Protein AF-A0A6M3J828-F1 (afdb_monomer_lite)

Structure (mmCIF, N/CA/C/O backbone):
data_AF-A0A6M3J828-F1
#
_entry.id   AF-A0A6M3J828-F1
#
loop_
_atom_site.group_PDB
_atom_site.id
_atom_site.type_symbol
_atom_site.label_atom_id
_atom_site.label_alt_id
_atom_site.label_comp_id
_atom_site.label_asym_id
_atom_site.label_entity_id
_atom_site.label_seq_id
_atom_site.pdbx_PDB_ins_code
_atom_site.Cartn_x
_atom_site.Cartn_y
_atom_site.Cartn_z
_atom_site.occupancy
_atom_site.B_iso_or_equiv
_atom_site.auth_seq_id
_atom_site.auth_comp_id
_atom_site.auth_asym_id
_atom_site.auth_atom_id
_atom_site.pdbx_PDB_model_num
ATOM 1 N N . MET A 1 1 ? 0.941 1.544 18.420 1.00 79.44 1 MET A N 1
ATOM 2 C CA . MET A 1 1 ? 0.525 2.215 17.171 1.00 79.44 1 MET A CA 1
ATOM 3 C C . MET A 1 1 ? 1.741 2.846 16.512 1.00 79.44 1 MET A C 1
ATOM 5 O O . MET A 1 1 ? 2.553 3.434 17.214 1.00 79.44 1 MET A O 1
ATOM 9 N N . ILE A 1 2 ? 1.901 2.682 15.197 1.00 93.25 2 ILE A N 1
ATOM 10 C CA . ILE A 1 2 ? 3.045 3.221 14.438 1.00 93.25 2 ILE A CA 1
ATOM 11 C C . ILE A 1 2 ? 2.612 4.515 13.741 1.00 93.25 2 ILE A C 1
ATOM 13 O O . ILE A 1 2 ? 1.744 4.457 12.870 1.00 93.25 2 ILE A O 1
ATOM 17 N N . GLU A 1 3 ? 3.205 5.651 14.114 1.00 94.62 3 GLU A N 1
ATOM 18 C CA . GLU A 1 3 ? 2.769 6.995 13.686 1.00 94.62 3 GLU A CA 1
ATOM 19 C C . GLU A 1 3 ? 2.864 7.205 12.169 1.00 94.62 3 GLU A C 1
ATOM 21 O O . GLU A 1 3 ? 1.944 7.703 11.527 1.00 94.62 3 GLU A O 1
ATOM 26 N N . THR A 1 4 ? 3.958 6.757 11.558 1.00 93.19 4 THR A N 1
ATOM 27 C CA . THR A 1 4 ? 4.156 6.862 10.106 1.00 93.19 4 THR A CA 1
ATOM 28 C C . THR A 1 4 ? 3.114 6.069 9.322 1.00 93.19 4 THR A C 1
ATOM 30 O O . THR A 1 4 ? 2.651 6.522 8.276 1.00 93.19 4 THR A O 1
ATOM 33 N N . ILE A 1 5 ? 2.701 4.913 9.845 1.00 96.88 5 ILE A N 1
ATOM 34 C CA . ILE A 1 5 ? 1.654 4.086 9.243 1.00 96.88 5 ILE A CA 1
ATOM 35 C C . ILE A 1 5 ? 0.268 4.704 9.455 1.00 96.88 5 ILE A C 1
ATOM 37 O O . ILE A 1 5 ? -0.549 4.658 8.540 1.00 96.88 5 ILE A O 1
ATOM 41 N N . GLU A 1 6 ? 0.015 5.339 10.605 1.00 95.88 6 GLU A N 1
ATOM 42 C CA . GLU A 1 6 ? -1.223 6.094 10.849 1.00 95.88 6 GLU A CA 1
ATOM 43 C C . GLU A 1 6 ? -1.400 7.205 9.806 1.00 95.88 6 GLU A C 1
ATOM 45 O O . GLU A 1 6 ? -2.461 7.313 9.189 1.00 95.88 6 GLU A O 1
ATOM 50 N N . MET A 1 7 ? -0.357 8.012 9.578 1.00 94.94 7 MET A N 1
ATOM 51 C CA . MET A 1 7 ? -0.380 9.080 8.573 1.00 94.94 7 MET A CA 1
ATOM 52 C C . MET A 1 7 ? -0.624 8.524 7.167 1.00 94.94 7 MET A C 1
ATOM 54 O O . MET A 1 7 ? -1.460 9.046 6.431 1.00 94.94 7 MET A O 1
ATOM 58 N N . LEU A 1 8 ? 0.061 7.434 6.814 1.00 93.25 8 LEU A N 1
ATOM 59 C CA . LEU A 1 8 ? -0.084 6.791 5.511 1.00 93.25 8 LEU A CA 1
ATOM 60 C C . LEU A 1 8 ? -1.499 6.231 5.288 1.00 93.25 8 LEU A C 1
ATOM 62 O O . LEU A 1 8 ? -2.041 6.357 4.193 1.00 93.25 8 LEU A O 1
ATOM 66 N N . LEU A 1 9 ? -2.114 5.637 6.314 1.00 95.19 9 LEU A N 1
ATOM 67 C CA . LEU A 1 9 ? -3.480 5.117 6.245 1.00 95.19 9 LEU A CA 1
ATOM 68 C C . LEU A 1 9 ? -4.529 6.227 6.153 1.00 95.19 9 LEU A C 1
ATOM 70 O O . LEU A 1 9 ? -5.496 6.076 5.410 1.00 95.19 9 LEU A O 1
ATOM 74 N N . ARG A 1 10 ? -4.334 7.353 6.853 1.00 93.50 10 ARG A N 1
ATOM 75 C CA . ARG A 1 10 ? -5.197 8.539 6.710 1.00 93.50 10 ARG A CA 1
ATOM 76 C C . ARG A 1 10 ? -5.153 9.086 5.289 1.00 93.50 10 ARG A C 1
ATOM 78 O O . ARG A 1 10 ? -6.204 9.287 4.694 1.00 93.50 10 ARG A O 1
ATOM 85 N N . HIS A 1 11 ? -3.946 9.240 4.746 1.00 90.19 11 HIS A N 1
ATOM 86 C CA . HIS A 1 11 ? -3.731 9.662 3.364 1.00 90.19 11 HIS A CA 1
ATOM 87 C C . HIS A 1 11 ? -4.380 8.694 2.367 1.00 90.19 11 HIS A C 1
ATOM 89 O O . HIS A 1 11 ? -5.123 9.108 1.485 1.00 90.19 11 HIS A O 1
ATOM 95 N N . TRP A 1 12 ? -4.180 7.385 2.544 1.00 91.25 12 TRP A N 1
ATOM 96 C CA . TRP A 1 12 ? -4.846 6.366 1.728 1.00 91.25 12 TRP A CA 1
ATOM 97 C C . TRP A 1 12 ? -6.375 6.476 1.785 1.00 91.25 12 TRP A C 1
ATOM 99 O O . TRP A 1 12 ? -7.030 6.425 0.747 1.00 91.25 12 TRP A O 1
ATOM 109 N N . GLY A 1 13 ? -6.945 6.637 2.980 1.00 90.50 13 GLY A N 1
ATOM 110 C CA . GLY A 1 13 ? -8.388 6.752 3.169 1.00 90.50 13 GLY A CA 1
ATOM 111 C C . GLY A 1 13 ? -8.979 7.974 2.467 1.00 90.50 13 GLY A C 1
ATOM 112 O O . GLY A 1 13 ? -9.993 7.849 1.780 1.00 90.50 13 GLY A O 1
ATOM 113 N N . GLU A 1 14 ? -8.294 9.116 2.557 1.00 87.75 14 GLU A N 1
ATOM 114 C CA . GLU A 1 14 ? -8.640 10.342 1.834 1.00 87.75 14 GLU A CA 1
ATOM 115 C C . GLU A 1 14 ? -8.577 10.143 0.312 1.00 87.75 14 GLU A C 1
ATOM 117 O O . GLU A 1 14 ? -9.535 10.455 -0.395 1.00 87.75 14 GLU A O 1
ATOM 122 N N . GLN A 1 15 ? -7.498 9.539 -0.195 1.00 83.75 15 GLN A N 1
ATOM 123 C CA . GLN A 1 15 ? -7.335 9.268 -1.626 1.00 83.75 15 GLN A CA 1
ATOM 124 C C . GLN A 1 15 ? -8.412 8.327 -2.172 1.00 83.75 15 GLN A C 1
ATOM 126 O O . GLN A 1 15 ? -8.954 8.561 -3.251 1.00 83.75 15 GLN A O 1
ATOM 131 N N . VAL A 1 16 ? -8.769 7.278 -1.428 1.00 82.62 16 VAL A N 1
ATOM 132 C CA . VAL A 1 16 ? -9.835 6.348 -1.827 1.00 82.62 16 VAL A CA 1
ATOM 133 C C . VAL A 1 16 ? -11.211 7.015 -1.777 1.00 82.62 16 VAL A C 1
ATOM 135 O O . VAL A 1 16 ? -12.068 6.686 -2.598 1.00 82.62 16 VAL A O 1
ATOM 138 N N . ALA A 1 17 ? -11.442 7.936 -0.838 1.00 82.50 17 ALA A N 1
ATOM 139 C CA . ALA A 1 17 ? -12.685 8.699 -0.762 1.00 82.50 17 ALA A CA 1
ATOM 140 C C . ALA A 1 17 ? -12.834 9.681 -1.937 1.00 82.50 17 ALA A C 1
ATOM 142 O O . ALA A 1 17 ? -13.922 9.790 -2.496 1.00 82.50 17 ALA A O 1
ATOM 143 N N . GLN A 1 18 ? -11.747 10.346 -2.340 1.00 76.81 18 GLN A N 1
ATOM 144 C CA . GLN A 1 18 ? -11.747 11.333 -3.427 1.00 76.81 18 GLN A CA 1
ATOM 145 C C . GLN A 1 18 ? -11.738 10.694 -4.825 1.00 76.81 18 GLN A C 1
ATOM 147 O O . GLN A 1 18 ? -12.468 11.136 -5.707 1.00 76.81 18 GLN A O 1
ATOM 152 N N . ASN A 1 19 ? -10.930 9.649 -5.031 1.00 67.38 19 ASN A N 1
ATOM 153 C CA . ASN A 1 19 ? -10.600 9.128 -6.364 1.00 67.38 19 ASN A CA 1
ATOM 154 C C . ASN A 1 19 ? -11.090 7.688 -6.618 1.00 67.38 19 ASN A C 1
ATOM 156 O O . ASN A 1 19 ? -10.948 7.174 -7.728 1.00 67.38 19 ASN A O 1
ATOM 160 N N . GLY A 1 20 ? -11.667 7.019 -5.611 1.00 62.44 20 GLY A N 1
ATOM 161 C CA . GLY A 1 20 ? -12.028 5.601 -5.676 1.00 62.44 20 GLY A CA 1
ATOM 162 C C . GLY A 1 20 ? -10.823 4.644 -5.556 1.00 62.44 20 GLY A C 1
ATOM 163 O O . GLY A 1 20 ? -9.671 5.072 -5.512 1.00 62.44 20 GLY A O 1
ATOM 164 N N . PRO A 1 21 ? -11.055 3.316 -5.479 1.00 52.06 21 PRO A N 1
ATOM 165 C CA . PRO A 1 21 ? -10.004 2.308 -5.250 1.00 52.06 21 PRO A CA 1
ATOM 166 C C . PRO A 1 21 ? -9.046 2.120 -6.436 1.00 52.06 21 PRO A C 1
ATOM 168 O O . PRO A 1 21 ? -7.968 1.549 -6.284 1.00 52.06 21 PRO A O 1
ATOM 171 N N . GLY A 1 22 ? -9.433 2.593 -7.617 1.00 52.28 22 GLY A N 1
ATOM 172 C CA . GLY A 1 22 ? -8.548 2.735 -8.758 1.00 52.28 22 GLY A CA 1
ATOM 173 C C . GLY A 1 22 ? -8.415 4.214 -9.037 1.00 52.28 22 GLY A C 1
ATOM 174 O O . GLY A 1 22 ? -9.234 4.734 -9.784 1.00 52.28 22 GLY A O 1
ATOM 175 N N . GLY A 1 23 ? -7.416 4.875 -8.443 1.00 46.72 23 GLY A N 1
ATOM 176 C CA . GLY A 1 23 ? -6.991 6.195 -8.902 1.00 46.72 23 GLY A CA 1
ATOM 177 C C . GLY A 1 23 ? -6.821 6.103 -10.412 1.00 46.72 23 GLY A C 1
ATOM 178 O O . GLY A 1 23 ? -5.933 5.389 -10.889 1.00 46.72 23 GLY A O 1
ATOM 179 N N . GLY A 1 24 ? -7.786 6.672 -11.136 1.00 42.34 24 GLY A N 1
ATOM 180 C CA . GLY A 1 24 ? -7.966 6.403 -12.549 1.00 42.34 24 GLY A CA 1
ATOM 181 C C . GLY A 1 24 ? -6.666 6.720 -13.258 1.00 42.34 24 GLY A C 1
ATOM 182 O O . GLY A 1 24 ? -6.137 7.820 -13.115 1.00 42.34 24 GLY A O 1
ATOM 183 N N . LEU A 1 25 ? -6.133 5.762 -14.020 1.00 48.03 25 LEU A N 1
ATOM 184 C CA . LEU A 1 25 ? -5.214 6.141 -15.082 1.00 48.03 25 LEU A CA 1
ATOM 185 C C . LEU A 1 25 ? -5.947 7.241 -15.863 1.00 48.03 25 LEU A C 1
ATOM 187 O O . LEU A 1 25 ? -7.078 6.976 -16.292 1.00 48.03 25 LEU A O 1
ATOM 191 N N . PRO A 1 26 ? -5.391 8.462 -16.004 1.00 49.56 26 PRO A N 1
ATOM 192 C CA . PRO A 1 26 ? -6.003 9.441 -16.883 1.00 49.56 26 PRO A CA 1
ATOM 193 C C . PRO A 1 26 ? -6.212 8.731 -18.216 1.00 49.56 26 PRO A C 1
ATOM 195 O O . PRO A 1 26 ? -5.309 8.035 -18.694 1.00 49.56 26 PRO A O 1
ATOM 198 N N . SER A 1 27 ? -7.429 8.803 -18.761 1.00 48.62 27 SER A N 1
ATOM 199 C CA . SER A 1 27 ? -7.729 8.144 -20.032 1.00 48.62 27 SER A CA 1
ATOM 200 C C . SER A 1 27 ? -6.648 8.523 -21.045 1.00 48.62 27 SER A C 1
ATOM 202 O O . SER A 1 27 ? -6.137 9.641 -20.996 1.00 48.62 27 SER A O 1
ATOM 204 N N . ALA A 1 28 ? -6.289 7.622 -21.964 1.00 52.28 28 ALA A N 1
ATOM 205 C CA . ALA A 1 28 ? -5.252 7.920 -22.956 1.00 52.28 28 ALA A CA 1
ATOM 206 C C . ALA A 1 28 ? -5.528 9.248 -23.696 1.00 52.28 28 ALA A C 1
ATOM 208 O O . ALA A 1 28 ? -4.600 9.986 -24.011 1.00 52.28 28 ALA A O 1
ATOM 209 N N . MET A 1 29 ? -6.810 9.589 -23.899 1.00 52.88 29 MET A N 1
ATOM 210 C CA . MET A 1 29 ? -7.238 10.899 -24.398 1.00 52.88 29 MET A CA 1
ATOM 211 C C . MET A 1 29 ? -6.994 12.045 -23.412 1.00 52.88 29 MET A C 1
ATOM 213 O O . MET A 1 29 ? -6.478 13.074 -23.828 1.00 52.88 29 MET A O 1
ATOM 217 N N . GLY A 1 30 ? -7.302 11.884 -22.124 1.00 55.00 30 GLY A N 1
ATOM 218 C CA . GLY A 1 30 ? -6.996 12.878 -21.091 1.00 55.00 30 GLY A CA 1
ATOM 219 C C . GLY A 1 30 ? -5.502 13.193 -21.007 1.00 55.00 30 GLY A C 1
ATOM 220 O O . GLY A 1 30 ? -5.126 14.359 -20.999 1.00 55.00 30 GLY A O 1
ATOM 221 N N . THR A 1 31 ? -4.643 12.171 -21.080 1.00 54.19 31 THR A N 1
ATOM 222 C CA . THR A 1 31 ? -3.181 12.355 -21.124 1.00 54.19 31 THR A CA 1
ATOM 223 C C . THR A 1 31 ? -2.728 13.039 -22.420 1.00 54.19 31 THR A C 1
ATOM 225 O O . THR A 1 31 ? -1.788 13.828 -22.416 1.00 54.19 31 THR A O 1
ATOM 228 N N . ILE A 1 32 ? -3.386 12.769 -23.550 1.00 57.44 32 ILE A N 1
ATOM 229 C CA . ILE A 1 32 ? -3.089 13.437 -24.825 1.00 57.44 32 ILE A CA 1
ATOM 230 C C . ILE A 1 32 ? -3.522 14.905 -24.805 1.00 57.44 32 ILE A C 1
ATOM 232 O O . ILE A 1 32 ? -2.787 15.736 -25.325 1.00 57.44 32 ILE A O 1
ATOM 236 N N . VAL A 1 33 ? -4.665 15.239 -24.205 1.00 65.50 33 VAL A N 1
ATOM 237 C CA . VAL A 1 33 ? -5.132 16.628 -24.064 1.00 65.50 33 VAL A CA 1
ATOM 238 C C . VAL A 1 33 ? -4.224 17.408 -23.113 1.00 65.50 33 VAL A C 1
ATOM 240 O O . VAL A 1 33 ? -3.791 18.504 -23.453 1.00 65.50 33 VAL A O 1
ATOM 243 N N . GLU A 1 34 ? -3.883 16.824 -21.964 1.00 57.62 34 GLU A N 1
ATOM 244 C CA . GLU A 1 34 ? -3.044 17.459 -20.941 1.00 57.62 34 GLU A CA 1
ATOM 245 C C . GLU A 1 34 ? -1.606 17.697 -21.426 1.00 57.62 34 GLU A C 1
ATOM 247 O O . GLU A 1 34 ? -1.034 18.758 -21.188 1.00 57.62 34 GLU A O 1
ATOM 252 N N . PHE A 1 35 ? -1.033 16.742 -22.166 1.00 56.50 35 PHE A N 1
ATOM 253 C CA . PHE A 1 35 ? 0.343 16.827 -22.666 1.00 56.50 35 PHE A CA 1
ATOM 254 C C . PHE A 1 35 ? 0.440 17.116 -24.173 1.00 56.50 35 PHE A C 1
ATOM 256 O O . PHE A 1 35 ? 1.489 16.883 -24.777 1.00 56.50 35 PHE A O 1
ATOM 263 N N . ALA A 1 36 ? -0.642 17.592 -24.800 1.00 55.94 36 ALA A N 1
ATOM 264 C CA . ALA A 1 36 ? -0.731 17.895 -26.236 1.00 55.94 36 ALA A CA 1
ATOM 265 C C . ALA A 1 36 ? -0.151 16.789 -27.154 1.00 55.94 36 ALA A C 1
ATOM 267 O O . ALA A 1 36 ? 0.559 17.053 -28.124 1.00 55.94 36 ALA A O 1
ATOM 268 N N . GLY A 1 37 ? -0.405 15.521 -26.820 1.00 51.06 37 GLY A N 1
ATOM 269 C CA . GLY A 1 37 ? 0.093 14.353 -27.558 1.00 51.06 37 GLY A CA 1
ATOM 270 C C . GLY A 1 37 ? 1.559 13.983 -27.300 1.00 51.06 37 GLY A C 1
ATOM 271 O O . GLY A 1 37 ? 2.044 12.989 -27.844 1.00 51.06 37 GLY A O 1
ATOM 272 N N . CYS A 1 38 ? 2.268 14.716 -26.442 1.00 51.12 38 CYS A N 1
ATOM 273 C CA . CYS A 1 38 ? 3.650 14.443 -26.070 1.00 51.12 38 CYS A CA 1
ATOM 274 C C . CYS A 1 38 ? 3.728 14.086 -24.583 1.00 51.12 38 CYS A C 1
ATOM 276 O O . CYS A 1 38 ? 4.094 14.915 -23.754 1.00 51.12 38 CYS A O 1
ATOM 278 N N . ALA A 1 39 ? 3.390 12.833 -24.243 1.00 47.50 39 ALA A N 1
ATOM 279 C CA . ALA A 1 39 ? 3.600 12.301 -22.893 1.00 47.50 39 ALA A CA 1
ATOM 280 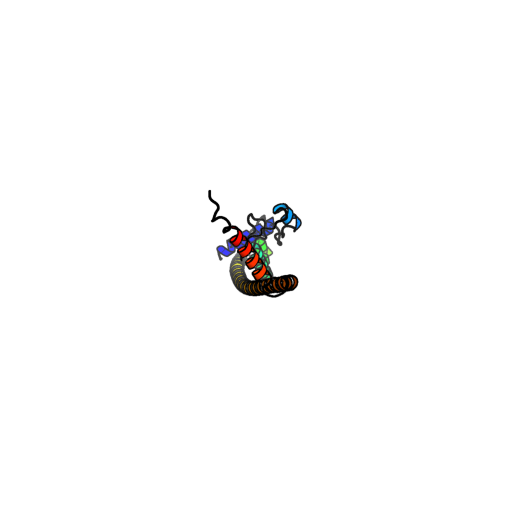C C 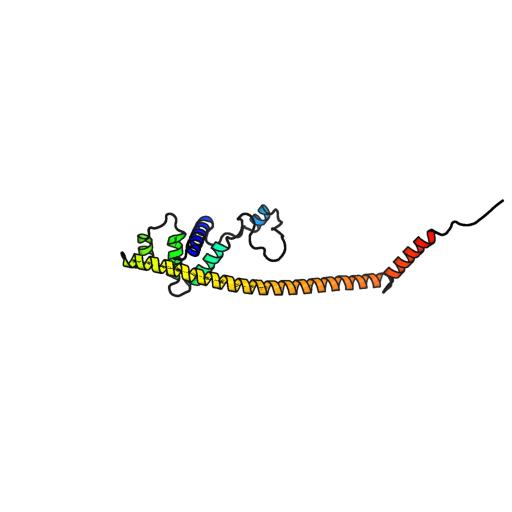. ALA A 1 39 ? 5.005 12.698 -22.395 1.00 47.50 39 ALA A C 1
ATOM 282 O O . ALA A 1 39 ? 5.932 12.621 -23.205 1.00 47.50 39 ALA A O 1
ATOM 283 N N . PRO A 1 40 ? 5.196 13.117 -21.128 1.00 49.62 40 PRO A N 1
ATOM 284 C CA . PRO A 1 40 ? 6.470 13.648 -20.654 1.00 49.62 40 PRO A CA 1
ATOM 285 C C . PRO A 1 40 ? 7.627 12.698 -20.996 1.00 49.62 40 PRO A C 1
ATOM 287 O O . PRO A 1 40 ? 7.807 11.650 -20.378 1.00 49.62 40 PRO A O 1
ATOM 290 N N . ARG A 1 41 ? 8.410 13.039 -22.025 1.00 50.88 41 ARG A N 1
ATOM 291 C CA . ARG A 1 41 ? 9.592 12.282 -22.450 1.00 50.88 41 ARG A CA 1
ATOM 292 C C . ARG A 1 41 ? 10.840 12.952 -21.884 1.00 50.88 41 ARG A C 1
ATOM 294 O O . ARG A 1 41 ? 11.632 13.533 -22.613 1.00 50.88 41 ARG A O 1
ATOM 301 N N . GLY A 1 42 ? 11.017 12.836 -20.573 1.00 34.69 42 GLY A N 1
ATOM 302 C CA . GLY A 1 42 ? 12.334 12.827 -19.927 1.00 34.69 42 GLY A CA 1
ATOM 303 C C . GLY A 1 42 ? 12.539 11.418 -19.365 1.00 34.69 42 GLY A C 1
ATOM 304 O O . GLY A 1 42 ? 11.616 10.850 -18.799 1.00 34.69 42 GLY A O 1
ATOM 305 N N . GLY A 1 43 ? 13.646 10.707 -19.552 1.00 37.03 43 GLY A N 1
ATOM 306 C CA . GLY A 1 43 ? 15.027 11.158 -19.637 1.00 37.03 43 GLY A CA 1
ATOM 307 C C . GLY A 1 43 ? 15.771 10.455 -18.500 1.00 37.03 43 GLY A C 1
ATOM 308 O O . GLY A 1 43 ? 15.764 10.939 -17.381 1.00 37.03 43 GLY A O 1
ATOM 309 N N . VAL A 1 44 ? 16.386 9.302 -18.796 1.00 36.06 44 VAL A N 1
ATOM 310 C CA . VAL A 1 44 ? 17.162 8.453 -17.863 1.00 36.06 44 VAL A CA 1
ATOM 311 C C . VAL A 1 44 ? 16.316 7.759 -16.769 1.00 36.06 44 VAL A C 1
ATOM 313 O O . VAL A 1 44 ? 15.263 8.220 -16.358 1.00 36.06 44 VAL A O 1
ATOM 316 N N . TYR A 1 45 ? 16.740 6.552 -16.382 1.00 38.31 45 TYR A N 1
ATOM 317 C CA . TYR A 1 45 ? 16.102 5.639 -15.422 1.00 38.31 45 TYR A CA 1
ATOM 318 C C . TYR A 1 45 ? 15.331 6.320 -14.274 1.00 38.31 45 TYR A C 1
ATOM 320 O O . TYR A 1 45 ? 15.956 6.855 -13.365 1.00 38.31 45 TYR A O 1
ATOM 328 N N . GLY A 1 46 ? 13.998 6.180 -14.253 1.00 38.16 46 GLY A N 1
ATOM 329 C CA . GLY A 1 46 ? 13.187 6.557 -13.089 1.00 38.16 46 GLY A CA 1
ATOM 330 C C . GLY A 1 46 ? 11.951 7.415 -13.352 1.00 38.16 46 GLY A C 1
ATOM 331 O O . GLY A 1 46 ? 11.638 8.231 -12.497 1.00 38.16 46 GLY A O 1
ATOM 332 N N . ALA A 1 47 ? 11.218 7.233 -14.458 1.00 36.25 47 ALA A N 1
ATOM 333 C CA . ALA A 1 47 ? 9.898 7.852 -14.627 1.00 36.25 47 ALA A CA 1
ATOM 334 C C . ALA A 1 47 ? 8.887 7.260 -13.619 1.00 36.25 47 ALA A C 1
ATOM 336 O O . ALA A 1 47 ? 8.109 6.357 -13.917 1.00 36.25 47 ALA A O 1
ATOM 337 N N . LYS A 1 48 ? 8.959 7.733 -12.379 1.00 43.12 48 LYS A N 1
ATOM 338 C CA . LYS A 1 48 ? 7.917 7.665 -11.365 1.00 43.12 48 LYS A CA 1
ATOM 339 C C . LYS A 1 48 ? 7.753 9.090 -10.878 1.00 43.12 48 LYS A C 1
ATOM 341 O O . LYS A 1 48 ? 8.753 9.701 -10.527 1.00 43.12 48 LYS A O 1
ATOM 346 N N . ILE A 1 49 ? 6.508 9.539 -10.803 1.00 40.66 49 ILE A N 1
ATOM 347 C CA . ILE A 1 49 ? 6.061 10.908 -10.522 1.00 40.66 49 ILE A CA 1
ATOM 348 C C . ILE A 1 49 ? 5.815 11.668 -11.829 1.00 40.66 49 ILE A C 1
ATOM 350 O O . ILE A 1 49 ? 6.693 12.316 -12.393 1.00 40.66 49 ILE A O 1
ATOM 354 N N . LEU A 1 50 ? 4.570 11.563 -12.300 1.00 39.91 50 LEU A N 1
ATOM 355 C CA . LEU A 1 50 ? 3.974 12.611 -13.117 1.00 39.91 50 LEU A CA 1
ATOM 356 C C . LEU A 1 50 ? 3.944 13.868 -12.237 1.00 39.91 50 LEU A C 1
ATOM 358 O O . LEU A 1 50 ? 3.391 13.858 -11.135 1.00 39.91 50 LEU A O 1
ATOM 362 N N . LEU A 1 51 ? 4.651 14.903 -12.681 1.00 34.62 51 LEU A N 1
ATOM 363 C CA . LEU A 1 51 ? 4.676 16.218 -12.052 1.00 34.62 51 LEU A CA 1
ATOM 364 C C . LEU A 1 51 ? 3.235 16.774 -12.057 1.00 34.62 51 LEU A C 1
ATOM 366 O O . LEU A 1 51 ? 2.578 16.683 -13.086 1.00 34.62 51 LEU A O 1
ATOM 370 N N . ALA A 1 52 ? 2.781 17.348 -10.935 1.00 36.78 52 ALA A N 1
ATOM 371 C CA . ALA A 1 52 ? 1.467 17.995 -10.740 1.00 36.78 52 ALA A CA 1
ATOM 372 C C . ALA A 1 52 ? 0.240 17.113 -10.396 1.00 36.78 52 ALA A C 1
ATOM 374 O O . ALA A 1 52 ? -0.882 17.467 -10.735 1.00 36.78 52 ALA A O 1
ATOM 375 N N . GLY A 1 53 ? 0.401 16.000 -9.669 1.00 39.41 53 GLY A N 1
ATOM 376 C CA . GLY A 1 53 ? -0.745 15.295 -9.053 1.00 39.41 53 GLY A CA 1
ATOM 377 C C . GLY A 1 53 ? -1.663 14.534 -10.023 1.00 39.41 53 GLY A C 1
ATOM 378 O O . GLY A 1 53 ? -2.573 13.843 -9.583 1.00 39.41 53 GLY A O 1
ATOM 379 N N . ALA A 1 54 ? -1.387 14.578 -11.326 1.00 39.47 54 ALA A N 1
ATOM 380 C CA . ALA A 1 54 ? -2.115 13.863 -12.375 1.00 39.47 54 ALA A CA 1
ATOM 381 C C . ALA A 1 54 ? -1.573 12.436 -12.617 1.00 39.47 54 ALA A C 1
ATOM 383 O O . ALA A 1 54 ? -1.433 11.978 -13.750 1.00 39.47 54 ALA A O 1
ATOM 384 N N . GLY A 1 55 ? -1.215 11.717 -11.551 1.00 48.84 55 GLY A N 1
ATOM 385 C CA . GLY A 1 55 ? -0.743 10.335 -11.626 1.00 48.84 55 GLY A CA 1
ATOM 386 C C . GLY A 1 55 ? -1.277 9.490 -10.475 1.00 48.84 55 GLY A C 1
ATOM 387 O O . GLY A 1 55 ? -1.601 10.047 -9.429 1.00 48.84 55 GLY A O 1
ATOM 388 N N . PRO A 1 56 ? -1.364 8.156 -10.639 1.00 54.62 56 PRO A N 1
ATOM 389 C CA . PRO A 1 56 ? -1.844 7.273 -9.584 1.00 54.62 56 PRO A CA 1
ATOM 390 C C . PRO A 1 56 ? -1.005 7.502 -8.329 1.00 54.62 56 PRO A C 1
ATOM 392 O O . PRO A 1 56 ? 0.222 7.364 -8.375 1.00 54.62 56 PRO A O 1
ATOM 395 N N . ASP A 1 57 ? -1.662 7.872 -7.229 1.00 73.56 57 ASP A N 1
ATOM 396 C CA . ASP A 1 57 ? -1.006 8.040 -5.942 1.00 73.56 57 ASP A CA 1
ATOM 397 C C . ASP A 1 57 ? -0.310 6.732 -5.573 1.00 73.56 57 ASP A C 1
ATOM 399 O O . ASP A 1 57 ? -0.934 5.738 -5.194 1.00 73.56 57 ASP A O 1
ATOM 403 N N . TYR A 1 58 ? 1.010 6.720 -5.743 1.00 74.81 58 TYR A N 1
ATOM 404 C CA . TYR A 1 58 ? 1.794 5.510 -5.583 1.00 74.81 58 TYR A CA 1
ATOM 405 C C . TYR A 1 58 ? 1.741 5.004 -4.139 1.00 74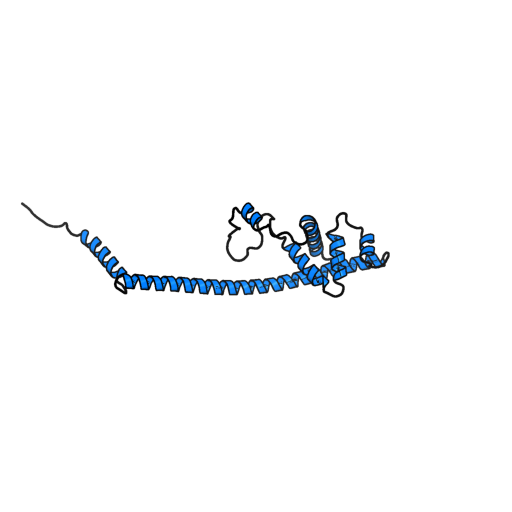.81 58 TYR A C 1
ATOM 407 O O . TYR A 1 58 ? 1.748 3.796 -3.921 1.00 74.81 58 TYR A O 1
ATOM 415 N N . ALA A 1 59 ? 1.665 5.905 -3.157 1.00 83.31 59 ALA A N 1
ATOM 416 C CA . ALA A 1 59 ? 1.595 5.526 -1.755 1.00 83.31 59 ALA A CA 1
ATOM 417 C C . ALA A 1 59 ? 0.243 4.868 -1.443 1.00 83.31 59 ALA A C 1
ATOM 419 O O . ALA A 1 59 ? 0.214 3.763 -0.899 1.00 83.31 59 ALA A O 1
ATOM 420 N N . ALA A 1 60 ? -0.866 5.479 -1.867 1.00 85.25 60 ALA A N 1
ATOM 421 C CA . ALA A 1 60 ? -2.203 4.914 -1.688 1.00 85.25 60 ALA A CA 1
ATOM 422 C C . ALA A 1 60 ? -2.396 3.604 -2.479 1.00 85.25 60 ALA A C 1
ATOM 424 O O . ALA A 1 60 ? -3.009 2.653 -1.982 1.00 85.25 60 ALA A O 1
ATOM 425 N N . ALA A 1 61 ? -1.823 3.502 -3.682 1.00 83.00 61 ALA A N 1
ATOM 426 C CA . ALA A 1 61 ? -1.840 2.277 -4.476 1.00 83.00 61 ALA A CA 1
ATOM 427 C C . ALA A 1 61 ? -1.075 1.143 -3.778 1.00 83.00 61 ALA A C 1
ATOM 429 O O . ALA A 1 61 ? -1.577 0.023 -3.695 1.00 83.00 61 ALA A O 1
ATOM 430 N N . GLU A 1 62 ? 0.111 1.416 -3.228 1.00 85.50 62 GLU A N 1
ATOM 431 C CA . GLU A 1 62 ? 0.875 0.412 -2.483 1.00 85.50 62 GLU A CA 1
ATOM 432 C C . GLU A 1 62 ? 0.139 -0.044 -1.216 1.00 85.50 62 GLU A C 1
ATOM 434 O O . GLU A 1 62 ? 0.085 -1.247 -0.961 1.00 85.50 62 GLU A O 1
ATOM 439 N N . VAL A 1 63 ? -0.499 0.870 -0.472 1.00 92.88 63 VAL A N 1
ATOM 440 C CA . VAL A 1 63 ? -1.353 0.506 0.675 1.00 92.88 63 VAL A CA 1
ATOM 441 C C . VAL A 1 63 ? -2.494 -0.407 0.233 1.00 92.88 63 VAL A C 1
ATOM 443 O O . VAL A 1 63 ? -2.682 -1.471 0.815 1.00 92.88 63 VAL A O 1
ATOM 446 N N . THR A 1 64 ? -3.203 -0.048 -0.838 1.00 91.62 64 THR A N 1
ATOM 447 C CA . THR A 1 64 ? -4.307 -0.848 -1.396 1.00 91.62 64 THR A CA 1
ATOM 448 C C . THR A 1 64 ? -3.850 -2.260 -1.757 1.00 91.62 64 THR A C 1
ATOM 450 O O . THR A 1 64 ? -4.491 -3.242 -1.389 1.00 91.62 64 THR A O 1
ATOM 453 N N . GLN A 1 65 ? -2.698 -2.385 -2.415 1.00 88.69 65 GLN A N 1
ATOM 454 C CA . GLN A 1 65 ? -2.126 -3.679 -2.783 1.00 88.69 65 GLN A CA 1
ATOM 455 C C . GLN A 1 65 ? -1.746 -4.527 -1.563 1.00 88.69 65 GLN A C 1
ATOM 457 O O . GLN A 1 65 ? -1.954 -5.741 -1.575 1.00 88.69 65 GLN A O 1
ATOM 462 N N . VAL A 1 66 ? -1.203 -3.915 -0.506 1.00 94.75 66 VAL A N 1
ATOM 463 C CA . VAL A 1 66 ? -0.917 -4.639 0.740 1.00 94.75 66 VAL A CA 1
ATOM 464 C C . VAL A 1 66 ? -2.207 -5.059 1.434 1.00 94.75 66 VAL A C 1
ATOM 466 O O . VAL A 1 66 ? -2.304 -6.213 1.835 1.00 94.75 66 VAL A O 1
ATOM 469 N N . LEU A 1 67 ? -3.215 -4.189 1.518 1.00 95.69 67 LEU A N 1
ATOM 470 C CA . LEU A 1 67 ? -4.512 -4.528 2.109 1.00 95.69 67 LEU A CA 1
ATOM 471 C C . LEU A 1 67 ? -5.197 -5.682 1.360 1.00 95.69 67 LEU A C 1
ATOM 473 O O . LEU A 1 67 ? -5.709 -6.594 2.004 1.00 95.69 67 LEU A O 1
ATOM 477 N N . HIS A 1 68 ? -5.133 -5.716 0.025 1.00 93.38 68 HIS A N 1
ATOM 478 C CA . HIS A 1 68 ? -5.611 -6.862 -0.757 1.00 93.38 68 HIS A CA 1
ATOM 479 C C . HIS A 1 68 ? -4.852 -8.150 -0.423 1.00 93.38 68 HIS A C 1
ATOM 481 O O . HIS A 1 68 ? -5.471 -9.173 -0.156 1.00 93.38 68 HIS A O 1
ATOM 487 N N . ALA A 1 69 ? -3.518 -8.103 -0.371 1.00 92.94 69 ALA A N 1
ATOM 488 C CA . ALA A 1 69 ? -2.715 -9.268 0.004 1.00 92.94 69 ALA A CA 1
ATOM 489 C C . ALA A 1 69 ? -2.927 -9.699 1.469 1.00 92.94 69 ALA A C 1
ATOM 491 O O . ALA A 1 69 ? -2.731 -10.866 1.806 1.00 92.94 69 ALA A O 1
ATOM 492 N N . MET A 1 70 ? -3.299 -8.767 2.349 1.00 95.81 70 MET A N 1
ATOM 493 C CA . MET A 1 70 ? -3.649 -9.047 3.739 1.00 95.81 70 MET A CA 1
ATOM 494 C C . MET A 1 70 ? -5.008 -9.727 3.857 1.00 95.81 70 MET A C 1
ATOM 496 O O . MET A 1 70 ? -5.143 -10.579 4.726 1.00 95.81 70 MET A O 1
ATOM 500 N N . ALA A 1 71 ? -5.989 -9.387 3.014 1.00 94.56 71 ALA A N 1
ATOM 501 C CA . ALA A 1 71 ? -7.337 -9.960 3.067 1.00 94.56 71 ALA A CA 1
ATOM 502 C C . ALA A 1 71 ? -7.332 -11.498 2.989 1.00 94.56 71 ALA A C 1
ATOM 504 O O . ALA A 1 71 ? -8.094 -12.143 3.704 1.00 94.56 71 ALA A O 1
ATOM 505 N N . GLU A 1 72 ? -6.416 -12.060 2.196 1.00 92.38 72 GLU A N 1
ATOM 506 C CA . GLU A 1 72 ? -6.230 -13.505 1.992 1.00 92.38 72 GLU A CA 1
ATOM 507 C C . GLU A 1 72 ? -5.570 -14.227 3.185 1.00 92.38 72 GLU A C 1
ATOM 509 O O . GLU A 1 72 ? -5.506 -15.454 3.228 1.00 92.38 72 GLU A O 1
ATOM 514 N N . GLN A 1 73 ? -5.040 -13.491 4.165 1.00 93.75 73 GLN A N 1
ATOM 515 C CA . GLN A 1 73 ? -4.354 -14.064 5.327 1.00 93.75 73 GLN A CA 1
ATOM 516 C C . GLN A 1 73 ? -5.328 -14.322 6.480 1.00 93.75 73 GLN A C 1
ATOM 518 O O . GLN A 1 73 ? -6.333 -13.629 6.646 1.00 93.75 73 GLN A O 1
ATOM 523 N N . THR A 1 74 ? -4.983 -15.253 7.373 1.00 92.75 74 THR A N 1
ATOM 524 C CA . THR A 1 74 ? -5.778 -15.539 8.576 1.00 92.75 74 THR A CA 1
ATOM 525 C C . THR A 1 74 ? -6.004 -14.277 9.418 1.00 92.75 74 THR A C 1
ATOM 527 O O . THR A 1 74 ? -5.060 -13.585 9.827 1.00 92.75 74 THR A O 1
ATOM 530 N N . GLY A 1 75 ? -7.281 -13.965 9.665 1.00 90.81 75 GLY A N 1
ATOM 531 C CA . GLY A 1 75 ? -7.721 -12.761 10.381 1.00 90.81 75 GLY A CA 1
ATOM 532 C C . GLY A 1 75 ? -7.572 -11.450 9.596 1.00 90.81 75 GLY A C 1
ATOM 533 O O . GLY A 1 75 ? -7.877 -10.384 10.121 1.00 90.81 75 GLY A O 1
ATOM 534 N N . GLY A 1 76 ? -7.116 -11.504 8.344 1.00 93.56 76 GLY A N 1
ATOM 535 C CA . GLY A 1 76 ? -6.842 -10.335 7.515 1.00 93.56 76 GLY A CA 1
ATOM 536 C C . GLY A 1 76 ? -8.088 -9.573 7.077 1.00 93.56 76 GLY A C 1
ATOM 537 O O . GLY A 1 76 ? -8.078 -8.344 7.068 1.00 93.56 76 GLY A O 1
ATOM 538 N N . ALA A 1 77 ? -9.192 -10.276 6.812 1.00 95.19 77 ALA A N 1
ATOM 539 C CA . ALA A 1 77 ? -10.466 -9.655 6.448 1.00 95.19 77 ALA A CA 1
ATOM 540 C C . ALA A 1 77 ? -10.955 -8.635 7.497 1.00 95.19 77 ALA A C 1
ATOM 542 O O . ALA A 1 77 ? -11.418 -7.552 7.142 1.00 95.19 77 ALA A O 1
ATOM 543 N N . VAL A 1 78 ? -10.794 -8.937 8.793 1.00 95.62 78 VAL A N 1
ATOM 544 C CA . VAL A 1 78 ? -11.158 -8.019 9.888 1.00 95.62 78 VAL A CA 1
ATOM 545 C C . VAL A 1 78 ? -10.278 -6.768 9.873 1.00 95.62 78 VAL A C 1
ATOM 547 O O . VAL A 1 78 ? -10.789 -5.663 10.034 1.00 95.62 78 VAL A O 1
ATOM 550 N N . LEU A 1 79 ? -8.975 -6.914 9.613 1.00 97.38 79 LEU A N 1
ATOM 551 C CA . LEU A 1 79 ? -8.036 -5.789 9.533 1.00 97.38 79 LEU A CA 1
ATOM 552 C C . LEU A 1 79 ? -8.334 -4.868 8.345 1.00 97.38 79 LEU A C 1
ATOM 554 O O . LEU A 1 79 ? -8.270 -3.648 8.479 1.00 97.38 79 LEU A O 1
ATOM 558 N N . VAL A 1 80 ? -8.698 -5.435 7.193 1.00 96.31 80 VAL A N 1
ATOM 559 C CA . VAL A 1 80 ? -9.075 -4.658 6.003 1.00 96.31 80 VAL A CA 1
ATOM 560 C C . VAL A 1 80 ? -10.391 -3.916 6.234 1.00 96.31 80 VAL A C 1
ATOM 562 O O . VAL A 1 80 ? -10.490 -2.730 5.914 1.00 96.31 80 VAL A O 1
ATOM 565 N N . ARG A 1 81 ? -11.384 -4.567 6.858 1.00 95.56 81 ARG A N 1
ATOM 566 C CA . ARG A 1 81 ? -12.629 -3.901 7.276 1.00 95.56 81 ARG A CA 1
ATOM 567 C C . ARG A 1 81 ? -12.350 -2.770 8.266 1.00 95.56 81 ARG A C 1
ATOM 569 O O . ARG A 1 81 ? -12.888 -1.681 8.090 1.00 95.56 81 ARG A O 1
ATOM 576 N N . LEU A 1 82 ? -11.482 -2.995 9.255 1.00 96.62 82 LEU A N 1
ATOM 577 C CA . LEU A 1 82 ? -11.056 -1.971 10.212 1.00 96.62 82 LEU A CA 1
ATOM 578 C C . LEU A 1 82 ? -10.408 -0.772 9.508 1.00 96.62 82 LEU A C 1
ATOM 580 O O . LEU A 1 82 ? -10.768 0.364 9.807 1.00 96.62 82 LEU A O 1
ATOM 584 N N . ALA A 1 83 ? -9.503 -1.009 8.554 1.00 96.00 83 ALA A N 1
ATOM 585 C CA . ALA A 1 83 ? -8.874 0.061 7.784 1.00 96.00 83 ALA A CA 1
ATOM 586 C C . ALA A 1 83 ? -9.920 0.896 7.023 1.00 96.00 83 ALA A C 1
ATOM 588 O O . ALA A 1 83 ? -9.907 2.125 7.095 1.00 96.00 83 ALA A O 1
ATOM 589 N N . GLY A 1 84 ? -10.874 0.237 6.357 1.00 93.81 84 GLY A N 1
ATOM 590 C CA . GLY A 1 84 ? -11.979 0.917 5.681 1.00 93.81 84 GLY A CA 1
ATOM 591 C C . GLY A 1 84 ? -12.819 1.766 6.638 1.00 93.81 84 GLY A C 1
ATOM 592 O O . GLY A 1 84 ? -13.009 2.956 6.402 1.00 93.81 84 GLY A O 1
ATOM 593 N N . MET A 1 85 ? -13.260 1.186 7.756 1.00 93.25 85 MET A N 1
ATOM 594 C CA . MET A 1 85 ? -14.120 1.880 8.723 1.00 93.25 85 MET A CA 1
ATOM 595 C C . MET A 1 85 ? -13.434 3.080 9.380 1.00 93.25 85 MET A C 1
ATOM 597 O O . MET A 1 85 ? -14.076 4.100 9.620 1.00 93.25 85 MET A O 1
ATOM 601 N N . ARG A 1 86 ? -12.136 2.958 9.676 1.00 94.06 86 ARG A N 1
ATOM 602 C CA . ARG A 1 86 ? -11.380 3.968 10.422 1.00 94.06 86 ARG A CA 1
ATOM 603 C C . ARG A 1 86 ? -10.874 5.116 9.552 1.00 94.06 86 ARG A C 1
ATOM 605 O O . ARG A 1 86 ? -10.839 6.247 10.035 1.00 94.06 86 ARG A O 1
ATOM 612 N N . TYR A 1 87 ? -10.446 4.837 8.321 1.00 93.56 87 TYR A N 1
ATOM 613 C CA . TYR A 1 87 ? -9.724 5.823 7.509 1.00 93.56 87 TYR A CA 1
ATOM 614 C C . TYR A 1 87 ? -10.501 6.334 6.294 1.00 93.56 87 TYR A C 1
ATOM 616 O O . TYR A 1 87 ? -10.194 7.427 5.833 1.00 93.56 87 TYR A O 1
ATOM 624 N N . ARG A 1 88 ? -11.497 5.594 5.783 1.00 88.50 88 ARG A N 1
ATOM 625 C CA . ARG A 1 88 ? -12.237 5.970 4.562 1.00 88.50 88 ARG A CA 1
ATOM 626 C C . ARG A 1 88 ? -13.581 6.653 4.834 1.00 88.50 88 ARG A C 1
ATOM 628 O O . ARG A 1 88 ? -14.002 7.481 4.035 1.00 88.50 88 ARG A O 1
ATOM 635 N N . ASN A 1 89 ? -14.288 6.256 5.889 1.00 79.56 89 ASN A N 1
ATOM 636 C CA . ASN A 1 89 ? -15.670 6.690 6.097 1.00 79.56 89 ASN A CA 1
ATOM 637 C C . ASN A 1 89 ? -15.757 8.156 6.535 1.00 79.56 89 ASN A C 1
ATOM 639 O O . ASN A 1 89 ? -15.128 8.537 7.522 1.00 79.56 89 ASN A O 1
ATOM 643 N N . GLU A 1 90 ? -16.608 8.924 5.852 1.00 79.25 90 GLU A N 1
ATOM 644 C CA . GLU A 1 90 ? -17.022 10.269 6.250 1.00 79.25 90 GLU A CA 1
ATOM 645 C C . GLU A 1 90 ? -18.566 10.348 6.199 1.00 79.25 90 GLU A C 1
ATOM 647 O O . GLU A 1 90 ? -19.139 10.069 5.140 1.00 79.25 90 GLU A O 1
ATOM 652 N N . PRO A 1 91 ? -19.261 10.669 7.309 1.00 80.81 91 PRO A N 1
ATOM 653 C CA . PRO A 1 91 ? -18.718 10.952 8.639 1.00 80.81 91 PRO A CA 1
ATOM 654 C C . PRO A 1 91 ? -18.082 9.721 9.301 1.00 80.81 91 PRO A C 1
ATOM 656 O O . PRO A 1 91 ? -18.497 8.578 9.086 1.00 80.81 91 PRO A O 1
ATOM 659 N N . ARG A 1 92 ? -17.053 9.955 10.121 1.00 84.19 92 ARG A N 1
ATOM 660 C CA . ARG A 1 92 ? -16.350 8.882 10.837 1.00 84.19 92 ARG A CA 1
ATOM 661 C C . ARG A 1 92 ? -17.230 8.269 11.924 1.00 84.19 92 ARG A C 1
ATOM 663 O O . ARG A 1 92 ? -17.732 8.978 12.791 1.00 84.19 92 ARG A O 1
ATOM 670 N N . LEU A 1 93 ? -17.318 6.939 11.930 1.00 89.88 93 LEU A N 1
ATOM 671 C CA . LEU A 1 93 ? -17.925 6.185 13.028 1.00 89.88 93 LEU A CA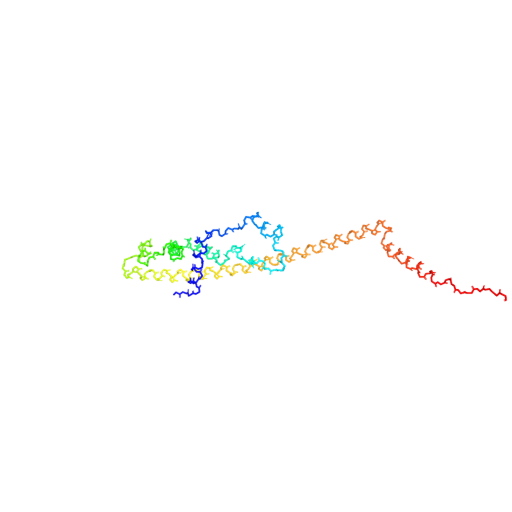 1
ATOM 672 C C . LEU A 1 93 ? -17.142 6.407 14.327 1.00 89.88 93 LEU A C 1
ATOM 674 O O . LEU A 1 93 ? -15.905 6.424 14.327 1.00 89.88 93 LEU A O 1
ATOM 678 N N . THR A 1 94 ? -17.848 6.495 15.447 1.00 93.31 94 THR A N 1
ATOM 679 C CA . THR A 1 94 ? -17.248 6.452 16.781 1.00 93.31 94 THR A CA 1
ATOM 680 C C . THR A 1 94 ? -16.538 5.114 17.017 1.00 93.31 94 THR A C 1
ATOM 682 O O . THR A 1 94 ? -16.814 4.106 16.367 1.00 93.31 94 THR A O 1
ATOM 685 N N . ILE A 1 95 ? -15.614 5.065 17.983 1.00 93.75 95 ILE A N 1
ATOM 686 C CA . ILE A 1 95 ? -14.913 3.812 18.320 1.00 93.75 95 ILE A CA 1
ATOM 687 C C . ILE A 1 95 ? -15.902 2.727 18.773 1.00 93.75 95 ILE A C 1
ATOM 689 O O . ILE A 1 95 ? -15.693 1.562 18.452 1.00 93.75 95 ILE A O 1
ATOM 693 N N . ALA A 1 96 ? -16.969 3.095 19.490 1.00 94.00 96 ALA A N 1
ATOM 694 C CA . ALA A 1 96 ? -17.991 2.148 19.932 1.00 94.00 96 ALA A CA 1
ATOM 695 C C . ALA A 1 96 ? -18.718 1.512 18.737 1.00 94.00 96 ALA A C 1
ATOM 697 O O . ALA A 1 96 ? -18.775 0.291 18.638 1.00 94.00 96 ALA A O 1
ATOM 698 N N . GLU A 1 97 ? -19.151 2.324 17.772 1.00 94.06 97 GLU A N 1
ATOM 699 C CA . GLU A 1 97 ? -19.785 1.826 16.546 1.00 94.06 97 GLU A CA 1
ATOM 700 C C . GLU A 1 97 ? -18.827 0.959 15.722 1.00 94.06 97 GLU A C 1
ATOM 702 O O . GLU A 1 97 ? -19.218 -0.087 15.215 1.00 94.06 97 GLU A O 1
ATOM 707 N N . GLN A 1 98 ? -17.550 1.343 15.613 1.00 95.06 98 GLN A N 1
ATOM 708 C CA . GLN A 1 98 ? -16.551 0.516 14.928 1.00 95.06 98 GLN A CA 1
ATOM 709 C C . GLN A 1 98 ? -16.348 -0.836 15.625 1.00 95.06 98 GLN A C 1
ATOM 711 O O . GLN A 1 98 ? -16.211 -1.851 14.946 1.00 95.06 98 GLN A O 1
ATOM 716 N N . VAL A 1 99 ? -16.321 -0.862 16.963 1.00 96.38 99 VAL A N 1
ATOM 717 C CA . VAL A 1 99 ? -16.230 -2.095 17.764 1.00 96.38 99 VAL A CA 1
ATOM 718 C C . VAL A 1 99 ? -17.422 -3.007 17.497 1.00 96.38 99 VAL A C 1
ATOM 720 O O . VAL A 1 99 ? -17.215 -4.203 17.280 1.00 96.38 99 VAL A O 1
ATOM 723 N N . ASP A 1 100 ? -18.630 -2.445 17.463 1.00 94.31 100 ASP A N 1
ATOM 724 C CA . ASP A 1 100 ? -19.862 -3.193 17.219 1.00 94.31 100 ASP A CA 1
ATOM 725 C C . ASP A 1 100 ? -19.909 -3.741 15.784 1.00 94.31 100 ASP A C 1
ATOM 727 O O . ASP A 1 100 ? -20.119 -4.935 15.585 1.00 94.31 100 ASP A O 1
ATOM 731 N N . VAL A 1 101 ? -19.611 -2.911 14.777 1.00 93.50 101 VAL A N 1
ATOM 732 C CA . VAL A 1 101 ? -19.597 -3.304 13.352 1.00 93.50 101 VAL A CA 1
ATOM 733 C C . VAL A 1 101 ? -18.549 -4.381 13.046 1.00 93.50 101 VAL A C 1
ATOM 735 O O . VAL A 1 101 ? -18.735 -5.209 12.146 1.00 93.50 101 VAL A O 1
ATOM 738 N N . LEU A 1 102 ? -17.419 -4.356 13.755 1.00 94.50 102 LEU A N 1
ATOM 739 C CA . LEU A 1 102 ? -16.342 -5.338 13.618 1.00 94.50 102 LEU A CA 1
ATOM 740 C C . LEU A 1 102 ? -16.510 -6.546 14.549 1.00 94.50 102 LEU A C 1
ATOM 742 O O . LEU A 1 102 ? -15.652 -7.427 14.529 1.00 94.50 102 LEU A O 1
ATOM 746 N N . GLU A 1 103 ? -17.582 -6.587 15.345 1.00 95.19 103 GLU A N 1
ATOM 747 C CA . GLU A 1 103 ? -17.907 -7.679 16.267 1.00 95.19 103 GLU A CA 1
ATOM 748 C C . GLU A 1 103 ? -16.761 -8.001 17.249 1.00 95.19 103 GLU A C 1
ATOM 750 O O . GLU A 1 103 ? -16.502 -9.152 17.597 1.00 95.19 103 GLU A O 1
ATOM 755 N N . LEU A 1 104 ? -16.048 -6.974 17.731 1.00 93.88 104 LEU A N 1
ATOM 756 C CA . LEU A 1 104 ? -14.837 -7.147 18.554 1.00 93.88 104 LEU A CA 1
ATOM 757 C C . LEU A 1 104 ? -15.118 -7.416 20.044 1.00 93.88 104 LEU A C 1
ATOM 759 O O . LEU A 1 104 ? -14.190 -7.466 20.856 1.00 93.88 104 LEU A O 1
ATOM 763 N N . GLY A 1 105 ? -16.387 -7.598 20.409 1.00 93.00 105 GLY A N 1
ATOM 764 C CA . GLY A 1 105 ? -16.864 -7.758 21.782 1.00 93.00 105 GLY A CA 1
ATOM 765 C C . GLY A 1 105 ? -17.520 -6.489 22.328 1.00 93.00 105 GLY A C 1
ATOM 766 O O . GLY A 1 105 ? -17.683 -5.506 21.618 1.00 93.00 105 GLY A O 1
ATOM 767 N N . ARG A 1 106 ? -17.912 -6.508 23.607 1.00 91.50 106 ARG A N 1
ATOM 768 C CA . ARG A 1 106 ? -18.670 -5.416 24.246 1.00 91.50 106 ARG A CA 1
ATOM 769 C C . ARG A 1 106 ? -17.843 -4.660 25.286 1.00 91.50 106 ARG A C 1
ATOM 771 O O . ARG A 1 106 ? -16.919 -5.217 25.887 1.00 91.50 106 ARG A O 1
ATOM 778 N N . GLY A 1 107 ? -18.205 -3.396 25.509 1.00 92.00 107 GLY A N 1
ATOM 779 C CA . GLY A 1 107 ? -17.621 -2.537 26.543 1.00 92.00 107 GLY A CA 1
ATOM 780 C C . GLY A 1 107 ? -16.094 -2.428 26.453 1.00 92.00 107 GLY A C 1
ATOM 781 O O . GLY A 1 107 ? -15.510 -2.409 25.367 1.00 92.00 107 GLY A O 1
ATOM 782 N N . ASP A 1 108 ? -15.426 -2.402 27.606 1.00 93.81 108 ASP A N 1
ATOM 783 C CA . ASP A 1 108 ? -13.969 -2.233 27.676 1.00 93.81 108 ASP A CA 1
ATOM 784 C C . ASP A 1 108 ? -13.182 -3.369 27.016 1.00 93.81 108 ASP A C 1
ATOM 786 O O . ASP A 1 108 ? -12.082 -3.152 26.501 1.00 93.81 108 ASP A O 1
ATOM 790 N N . ALA A 1 109 ? -13.723 -4.591 27.017 1.00 94.25 109 ALA A N 1
ATOM 791 C CA . ALA A 1 109 ? -13.090 -5.720 26.344 1.00 94.25 109 ALA A CA 1
ATOM 792 C C . ALA A 1 109 ? -13.053 -5.502 24.824 1.00 94.25 109 ALA A C 1
ATOM 794 O O . ALA A 1 109 ? -11.993 -5.685 24.218 1.00 94.25 109 ALA A O 1
ATOM 795 N N . GLY A 1 110 ? -14.164 -5.028 24.248 1.00 96.25 110 GLY A N 1
ATOM 796 C CA . GLY A 1 110 ? -14.254 -4.639 22.840 1.00 96.25 110 GLY A CA 1
ATOM 797 C C . GLY A 1 110 ? -13.315 -3.484 22.498 1.00 96.25 110 GLY A C 1
ATOM 798 O O . GLY A 1 110 ? -12.553 -3.561 21.536 1.00 96.25 110 GLY A O 1
ATOM 799 N N . ARG A 1 111 ? -13.247 -2.458 23.355 1.00 96.06 111 ARG A N 1
ATOM 800 C CA . ARG A 1 111 ? -12.318 -1.331 23.169 1.00 96.06 111 ARG A CA 1
ATOM 801 C C . ARG A 1 111 ? -10.847 -1.762 23.205 1.00 96.06 111 ARG A C 1
ATOM 803 O O . ARG A 1 111 ? -10.049 -1.310 22.386 1.00 96.06 111 ARG A O 1
ATOM 810 N N . ARG A 1 112 ? -10.464 -2.662 24.116 1.00 97.12 112 ARG A N 1
ATOM 811 C CA . ARG A 1 112 ? -9.104 -3.233 24.137 1.00 97.12 112 ARG A CA 1
ATOM 812 C C . ARG A 1 112 ? -8.827 -4.075 22.892 1.00 97.12 112 ARG A C 1
ATOM 814 O O . ARG A 1 112 ? -7.728 -4.000 22.350 1.00 97.12 112 ARG A O 1
ATOM 821 N N . ALA A 1 113 ? -9.800 -4.865 22.436 1.00 96.75 113 ALA A N 1
ATOM 822 C CA . ALA A 1 113 ? -9.680 -5.637 21.201 1.00 96.75 113 ALA A CA 1
ATOM 823 C C . ALA A 1 113 ? -9.481 -4.728 19.984 1.00 96.75 113 ALA A C 1
ATOM 825 O O . ALA A 1 113 ? -8.593 -4.996 19.182 1.00 96.75 113 ALA A O 1
ATOM 826 N N . TYR A 1 114 ? -10.210 -3.616 19.907 1.00 97.25 114 TYR A N 1
ATOM 827 C CA . TYR A 1 114 ? -10.045 -2.607 18.867 1.00 97.25 114 TYR A CA 1
ATOM 828 C C . TYR A 1 114 ? -8.614 -2.080 18.774 1.00 97.25 114 TYR A C 1
ATOM 830 O O . TYR A 1 114 ? -8.001 -2.183 17.716 1.00 97.25 114 TYR A O 1
ATOM 838 N N . TYR A 1 115 ? -8.036 -1.587 19.874 1.00 97.19 115 TYR A N 1
ATOM 839 C CA . TYR A 1 115 ? -6.665 -1.067 19.830 1.00 97.19 115 TYR A CA 1
ATOM 840 C C . TYR A 1 115 ? -5.639 -2.148 19.473 1.00 97.19 115 TYR A C 1
ATOM 842 O O . TYR A 1 115 ? -4.725 -1.871 18.702 1.00 97.19 115 TYR A O 1
ATOM 850 N N . ARG A 1 116 ? -5.837 -3.398 19.922 1.00 97.00 116 ARG A N 1
ATOM 851 C CA . ARG A 1 116 ? -5.000 -4.525 19.477 1.00 97.00 116 ARG A CA 1
ATOM 852 C C . ARG A 1 116 ? -5.099 -4.766 17.971 1.00 97.00 116 ARG A C 1
ATOM 854 O O . ARG A 1 116 ? -4.080 -5.028 17.342 1.00 97.00 116 ARG A O 1
ATOM 861 N N . GLN A 1 117 ? -6.298 -4.685 17.390 1.00 97.19 117 GLN A N 1
ATOM 862 C CA . GLN A 1 117 ? -6.479 -4.837 15.943 1.00 97.19 117 GLN A CA 1
ATOM 863 C C . GLN A 1 117 ? -5.856 -3.672 15.168 1.00 97.19 117 GLN A C 1
ATOM 865 O O . GLN A 1 117 ? -5.266 -3.896 14.117 1.00 97.19 117 GLN A O 1
ATOM 870 N N . VAL A 1 118 ? -5.921 -2.445 15.693 1.00 97.50 118 VAL A N 1
ATOM 871 C CA . VAL A 1 118 ? -5.246 -1.287 15.086 1.00 97.50 118 VAL A CA 1
ATOM 872 C C . VAL A 1 118 ? -3.727 -1.463 15.121 1.00 97.50 118 VAL A C 1
ATOM 874 O O . VAL A 1 118 ? -3.063 -1.287 14.103 1.00 97.50 118 VAL A O 1
ATOM 877 N N . ASP A 1 119 ? -3.164 -1.889 16.250 1.00 97.94 119 ASP A N 1
ATOM 878 C CA . ASP A 1 119 ? -1.731 -2.174 16.338 1.00 97.94 119 ASP A CA 1
ATOM 879 C C . ASP A 1 119 ? -1.314 -3.293 15.373 1.00 97.94 119 ASP A C 1
ATOM 881 O O . ASP A 1 119 ? -0.324 -3.152 14.651 1.00 97.94 119 ASP A O 1
ATOM 885 N N . LEU A 1 120 ? -2.104 -4.367 15.290 1.00 97.69 120 LEU A N 1
ATOM 886 C CA . LEU A 1 120 ? -1.860 -5.470 14.363 1.00 97.69 120 LEU A CA 1
ATOM 887 C C . LEU A 1 120 ? -1.960 -5.031 12.894 1.00 97.69 120 LEU A C 1
ATOM 889 O O . LEU A 1 120 ? -1.141 -5.457 12.078 1.00 97.69 120 LEU A O 1
ATOM 893 N N . LEU A 1 121 ? -2.922 -4.165 12.558 1.00 98.19 121 LEU A N 1
ATOM 894 C CA . LEU A 1 121 ? -3.045 -3.553 11.235 1.00 98.19 121 LEU A CA 1
ATOM 895 C C . LEU A 1 121 ? -1.764 -2.793 10.879 1.00 98.19 121 LEU A C 1
ATOM 897 O O . LEU A 1 121 ? -1.233 -2.993 9.790 1.00 98.19 121 LEU A O 1
ATOM 901 N N . HIS A 1 122 ? -1.242 -1.968 11.792 1.00 98.31 122 HIS A N 1
ATOM 902 C CA . HIS A 1 122 ? -0.054 -1.156 11.514 1.00 98.31 122 HIS A CA 1
ATOM 903 C C . HIS A 1 122 ? 1.182 -2.024 11.287 1.00 98.31 122 HIS A C 1
ATOM 905 O O . HIS A 1 122 ? 1.919 -1.793 10.330 1.00 98.31 122 HIS A O 1
ATOM 911 N N . VAL A 1 123 ? 1.387 -3.039 12.133 1.00 98.06 123 VAL A N 1
ATOM 912 C CA . VAL A 1 123 ? 2.520 -3.966 12.007 1.00 98.06 123 VAL A CA 1
ATOM 913 C C . VAL A 1 123 ? 2.446 -4.732 10.686 1.00 98.06 123 VAL A C 1
ATOM 915 O O . VAL A 1 123 ? 3.388 -4.683 9.897 1.00 98.06 123 VAL A O 1
ATOM 918 N N . ARG A 1 124 ? 1.305 -5.366 10.380 1.00 97.62 124 ARG A N 1
ATOM 919 C CA . ARG A 1 124 ? 1.160 -6.151 9.141 1.00 97.62 124 ARG A CA 1
ATOM 920 C C . ARG A 1 124 ? 1.263 -5.293 7.884 1.00 97.62 124 ARG A C 1
ATOM 922 O O . ARG A 1 124 ? 1.847 -5.734 6.895 1.00 97.62 124 ARG A O 1
ATOM 929 N N . LEU A 1 125 ? 0.718 -4.077 7.914 1.00 97.81 125 LEU A N 1
ATOM 930 C CA . LEU A 1 125 ? 0.828 -3.149 6.794 1.00 97.81 125 LEU A CA 1
ATOM 931 C C . LEU A 1 125 ? 2.283 -2.725 6.574 1.00 97.81 125 LEU A C 1
ATOM 933 O O . LEU A 1 125 ? 2.750 -2.744 5.436 1.00 97.81 125 LEU A O 1
ATOM 937 N N . GLN A 1 126 ? 3.014 -2.397 7.642 1.00 97.81 126 GLN A N 1
ATOM 938 C CA . GLN A 1 126 ? 4.433 -2.063 7.547 1.00 97.81 126 GLN A CA 1
ATOM 939 C C . GLN A 1 126 ? 5.243 -3.216 6.943 1.00 97.81 126 GLN A C 1
ATOM 941 O O . GLN A 1 126 ? 5.982 -3.001 5.981 1.00 97.81 126 GLN A O 1
ATOM 946 N N . ASP A 1 127 ? 5.068 -4.435 7.453 1.00 97.12 127 ASP A N 1
ATOM 947 C CA . ASP A 1 127 ? 5.780 -5.618 6.961 1.00 97.12 127 ASP A CA 1
ATOM 948 C C . ASP A 1 127 ? 5.456 -5.896 5.487 1.00 97.12 127 ASP A C 1
ATOM 950 O O . ASP A 1 127 ? 6.352 -6.141 4.671 1.00 97.12 127 ASP A O 1
ATOM 954 N N . GLY A 1 128 ? 4.178 -5.784 5.112 1.00 95.88 128 GLY A N 1
ATOM 955 C CA . GLY A 1 128 ? 3.731 -5.935 3.731 1.00 95.88 128 GLY A CA 1
ATOM 956 C C . GLY A 1 128 ? 4.338 -4.889 2.791 1.00 95.88 128 GLY A C 1
ATOM 957 O O . GLY A 1 128 ? 4.791 -5.234 1.695 1.00 95.88 128 GLY A O 1
ATOM 958 N N . LEU A 1 129 ? 4.410 -3.625 3.222 1.00 94.62 129 LEU A N 1
ATOM 959 C CA . LEU A 1 129 ? 5.024 -2.539 2.454 1.00 94.62 129 LEU A CA 1
ATOM 960 C C . LEU A 1 129 ? 6.531 -2.755 2.284 1.00 94.62 129 LEU A C 1
ATOM 962 O O . LEU A 1 129 ? 7.038 -2.645 1.166 1.00 94.62 129 LEU A O 1
ATOM 966 N N . VAL A 1 130 ? 7.247 -3.116 3.352 1.00 95.38 130 VAL A N 1
ATOM 967 C CA . VAL A 1 130 ? 8.686 -3.423 3.292 1.00 95.38 130 VAL A CA 1
ATOM 968 C C . VAL A 1 130 ? 8.944 -4.585 2.331 1.00 95.38 130 VAL A C 1
ATOM 970 O O . VAL A 1 130 ? 9.774 -4.463 1.424 1.00 95.38 130 VAL A O 1
ATOM 973 N N . GLY A 1 131 ? 8.187 -5.678 2.460 1.00 91.38 131 GLY A N 1
ATOM 974 C CA . GLY A 1 131 ? 8.310 -6.842 1.583 1.00 91.38 131 GLY A CA 1
ATOM 975 C C . GLY A 1 131 ? 8.042 -6.508 0.112 1.00 91.38 131 GLY A C 1
ATOM 976 O O . GLY A 1 131 ? 8.768 -6.959 -0.779 1.00 91.38 131 GLY A O 1
ATOM 977 N N . ARG A 1 132 ? 7.043 -5.664 -0.175 1.00 88.69 132 ARG A N 1
ATOM 978 C CA . ARG A 1 132 ? 6.779 -5.185 -1.541 1.00 88.69 132 ARG A CA 1
ATOM 979 C C . ARG A 1 132 ? 7.892 -4.295 -2.077 1.00 88.69 132 ARG A C 1
ATOM 981 O O . ARG A 1 132 ? 8.320 -4.500 -3.212 1.00 88.69 132 ARG A O 1
ATOM 988 N N . GLN A 1 133 ? 8.400 -3.345 -1.293 1.00 83.56 133 GLN A N 1
ATOM 989 C CA . GLN A 1 133 ? 9.487 -2.467 -1.741 1.00 83.56 133 GLN A CA 1
ATOM 990 C C . GLN A 1 133 ? 10.754 -3.257 -2.075 1.00 83.56 133 GLN A C 1
ATOM 992 O O . GLN A 1 133 ? 11.399 -2.973 -3.086 1.00 83.56 133 GLN A O 1
ATOM 997 N N . GLN A 1 134 ? 11.066 -4.298 -1.300 1.00 84.19 134 GLN A N 1
ATOM 998 C CA . GLN A 1 134 ? 12.173 -5.208 -1.599 1.00 84.19 134 GLN A CA 1
ATOM 999 C C . GLN A 1 134 ? 11.962 -5.948 -2.929 1.00 84.19 134 GLN A C 1
ATOM 1001 O O . GLN A 1 134 ? 12.844 -5.917 -3.790 1.00 84.19 134 GLN A O 1
ATOM 1006 N N . LYS A 1 135 ? 10.778 -6.540 -3.151 1.00 78.06 135 LYS A N 1
ATOM 1007 C CA . LYS A 1 135 ? 10.435 -7.210 -4.423 1.00 78.06 135 LYS A CA 1
ATOM 1008 C C . LYS A 1 135 ? 10.551 -6.259 -5.616 1.00 78.06 135 LYS A C 1
ATOM 1010 O O . LYS A 1 135 ? 11.189 -6.586 -6.615 1.00 78.06 135 LYS A O 1
ATOM 1015 N N . LEU A 1 136 ? 9.996 -5.054 -5.494 1.00 75.94 136 LEU A N 1
ATOM 1016 C CA . LEU A 1 136 ? 10.056 -4.038 -6.544 1.00 75.94 136 LEU A CA 1
ATOM 1017 C C . LEU A 1 136 ? 11.487 -3.558 -6.805 1.00 75.94 136 LEU A C 1
ATOM 1019 O O . LEU A 1 136 ? 11.833 -3.284 -7.953 1.00 75.94 136 LEU A O 1
ATOM 1023 N N . ALA A 1 137 ? 12.332 -3.455 -5.778 1.00 75.25 137 ALA A N 1
ATOM 1024 C CA . ALA A 1 137 ? 13.740 -3.116 -5.954 1.00 75.25 137 ALA A CA 1
ATOM 1025 C C . ALA A 1 137 ? 14.479 -4.185 -6.773 1.00 75.25 137 ALA A C 1
ATOM 1027 O O . ALA A 1 137 ? 15.257 -3.835 -7.664 1.00 75.25 137 ALA A O 1
ATOM 1028 N N . THR A 1 138 ? 14.207 -5.469 -6.526 1.00 76.06 138 THR A N 1
ATOM 1029 C CA . THR A 1 138 ? 14.757 -6.582 -7.317 1.00 76.06 138 THR A CA 1
ATOM 1030 C C . THR A 1 138 ? 14.282 -6.519 -8.767 1.00 76.06 138 THR A C 1
ATOM 1032 O O . THR A 1 138 ? 15.114 -6.457 -9.671 1.00 76.06 138 THR A O 1
ATOM 1035 N N . MET A 1 139 ? 12.971 -6.385 -8.992 1.00 69.44 139 MET A N 1
ATOM 1036 C CA . MET A 1 139 ? 12.400 -6.264 -10.340 1.00 69.44 139 MET A CA 1
ATOM 1037 C C . MET A 1 139 ? 12.977 -5.069 -11.114 1.00 69.44 139 MET A C 1
ATOM 1039 O O . MET A 1 139 ? 13.293 -5.177 -12.296 1.00 69.44 139 MET A O 1
ATOM 1043 N N . ARG A 1 140 ? 13.188 -3.918 -10.456 1.00 74.94 140 ARG A N 1
ATOM 1044 C CA . ARG A 1 140 ? 13.817 -2.739 -11.084 1.00 74.94 140 ARG A CA 1
ATOM 1045 C C . ARG A 1 140 ? 15.266 -3.004 -11.491 1.00 74.94 140 ARG A C 1
ATOM 1047 O O . ARG A 1 140 ? 15.698 -2.518 -12.537 1.00 74.94 140 ARG A O 1
ATOM 1054 N N . LYS A 1 141 ? 16.029 -3.750 -10.685 1.00 73.44 141 LYS A N 1
ATOM 1055 C CA . LYS A 1 141 ? 17.411 -4.134 -11.020 1.00 73.44 141 LYS A CA 1
ATOM 1056 C C . LYS A 1 141 ? 17.444 -5.063 -12.235 1.00 73.44 141 LYS A C 1
ATOM 1058 O O . LYS A 1 141 ? 18.274 -4.858 -13.119 1.00 73.44 141 LYS A O 1
ATOM 1063 N N . GLU A 1 142 ? 16.544 -6.038 -12.296 1.00 69.38 142 GLU A N 1
ATOM 1064 C CA . GLU A 1 142 ? 16.412 -6.963 -13.430 1.00 69.38 142 GLU A CA 1
ATOM 1065 C C . GLU A 1 142 ? 16.008 -6.225 -14.708 1.00 69.38 142 GLU A C 1
ATOM 1067 O O . GLU A 1 142 ? 16.749 -6.256 -15.691 1.00 69.38 142 GLU A O 1
ATOM 1072 N N . ALA A 1 143 ? 14.939 -5.426 -14.650 1.00 66.81 143 ALA A N 1
ATOM 1073 C CA . ALA A 1 143 ? 14.495 -4.598 -15.768 1.00 66.81 143 ALA A CA 1
ATOM 1074 C C . ALA A 1 143 ? 15.600 -3.650 -16.266 1.00 66.81 143 ALA A C 1
ATOM 1076 O O . ALA A 1 143 ? 15.748 -3.419 -17.468 1.00 66.81 143 ALA A O 1
ATOM 1077 N N . ARG A 1 144 ? 16.429 -3.116 -15.355 1.00 72.19 144 ARG A N 1
ATOM 1078 C CA . ARG A 1 144 ? 17.584 -2.293 -15.727 1.00 72.19 144 ARG A CA 1
ATOM 1079 C C . ARG A 1 144 ? 18.615 -3.072 -16.532 1.00 72.19 144 ARG A C 1
ATOM 1081 O O . ARG A 1 144 ? 19.045 -2.556 -17.563 1.00 72.19 144 ARG A O 1
ATOM 1088 N N . ARG A 1 145 ? 18.980 -4.276 -16.087 1.00 75.31 145 ARG A N 1
ATOM 1089 C CA . ARG A 1 145 ? 19.931 -5.150 -16.792 1.00 75.31 145 ARG A CA 1
ATOM 1090 C C . ARG A 1 145 ? 19.406 -5.534 -18.170 1.00 75.31 145 ARG A C 1
ATOM 1092 O O . ARG A 1 145 ? 20.152 -5.489 -19.144 1.00 75.31 145 ARG A O 1
ATOM 1099 N N . ASP A 1 146 ? 18.126 -5.858 -18.271 1.00 69.88 146 ASP A N 1
ATOM 1100 C CA . ASP A 1 146 ? 17.534 -6.266 -19.542 1.00 69.88 146 ASP A CA 1
ATOM 1101 C C . ASP A 1 146 ? 17.419 -5.096 -20.517 1.00 69.88 146 ASP A C 1
ATOM 1103 O O . ASP A 1 146 ? 17.820 -5.222 -21.675 1.00 69.88 146 ASP A O 1
ATOM 1107 N N . GLY A 1 147 ? 17.022 -3.914 -20.037 1.00 73.88 147 GLY A N 1
ATOM 1108 C CA . GLY A 1 147 ? 17.057 -2.691 -20.838 1.00 73.88 147 GLY A CA 1
ATOM 1109 C C . GLY A 1 147 ? 18.464 -2.355 -21.347 1.00 73.88 147 GLY A C 1
ATOM 1110 O O . GLY A 1 147 ? 18.629 -1.925 -22.487 1.00 73.88 147 GLY A O 1
ATOM 1111 N N . GLU A 1 148 ? 19.502 -2.590 -20.544 1.00 79.38 148 GLU A N 1
ATOM 1112 C CA . GLU A 1 148 ? 20.893 -2.406 -20.966 1.00 79.38 148 GLU A CA 1
ATOM 1113 C C . GLU A 1 148 ? 21.326 -3.416 -22.034 1.00 79.38 148 GLU A C 1
ATOM 1115 O O . GLU A 1 148 ? 21.927 -3.026 -23.039 1.00 79.38 148 GLU A O 1
ATOM 1120 N N . ARG A 1 149 ? 20.951 -4.693 -21.881 1.00 81.56 149 ARG A N 1
ATOM 1121 C CA . ARG A 1 149 ? 21.180 -5.722 -22.907 1.00 81.56 149 ARG A CA 1
ATOM 1122 C C . ARG A 1 149 ? 20.517 -5.355 -24.232 1.00 81.56 149 ARG A C 1
ATOM 1124 O O . ARG A 1 149 ? 21.155 -5.472 -25.278 1.00 81.56 149 ARG A O 1
ATOM 1131 N N . VAL A 1 150 ? 19.269 -4.889 -24.192 1.00 82.44 150 VAL A N 1
ATOM 1132 C CA . VAL A 1 150 ? 18.527 -4.459 -25.386 1.00 82.44 150 VAL A CA 1
ATOM 1133 C C . VAL A 1 150 ? 19.202 -3.257 -26.042 1.00 82.44 150 VAL A C 1
ATOM 1135 O O . VAL A 1 150 ? 19.457 -3.296 -27.244 1.00 82.44 150 VAL A O 1
ATOM 1138 N N . ARG A 1 151 ? 19.588 -2.230 -25.270 1.00 84.38 151 ARG A N 1
ATOM 1139 C CA . ARG A 1 151 ? 20.316 -1.067 -25.809 1.00 84.38 151 ARG A CA 1
ATOM 1140 C C . ARG A 1 151 ? 21.636 -1.468 -26.464 1.00 84.38 151 ARG A C 1
ATOM 1142 O O . ARG A 1 151 ? 21.931 -0.986 -27.551 1.00 84.38 151 ARG A O 1
ATOM 1149 N N . LYS A 1 152 ? 22.401 -2.378 -25.852 1.00 87.25 152 LYS A N 1
ATOM 1150 C CA . LYS A 1 152 ? 23.662 -2.880 -26.422 1.00 87.25 152 LYS A CA 1
ATOM 1151 C C . LYS A 1 152 ? 23.443 -3.630 -27.740 1.00 87.25 152 LYS A C 1
ATOM 1153 O O . LYS A 1 152 ? 24.197 -3.429 -28.686 1.00 87.25 152 LYS A O 1
ATOM 1158 N N . LYS A 1 153 ? 22.411 -4.475 -27.825 1.00 87.50 153 LYS A N 1
ATOM 1159 C CA . LYS A 1 153 ? 22.054 -5.158 -29.080 1.00 87.50 153 LYS A CA 1
ATOM 1160 C C . LYS A 1 153 ? 21.626 -4.158 -30.156 1.00 87.50 153 LYS A C 1
ATOM 1162 O O . LYS A 1 153 ? 22.089 -4.260 -31.287 1.00 87.50 153 LYS A O 1
ATOM 1167 N N . ALA A 1 154 ? 20.815 -3.164 -29.795 1.00 85.62 154 ALA A N 1
ATOM 1168 C CA . ALA A 1 154 ? 20.362 -2.127 -30.717 1.00 85.62 154 ALA A CA 1
ATOM 1169 C C . ALA A 1 154 ? 21.530 -1.296 -31.276 1.00 85.62 154 ALA A C 1
ATOM 1171 O O . ALA A 1 154 ? 21.601 -1.079 -32.484 1.00 85.62 154 ALA A O 1
ATOM 1172 N N . THR A 1 155 ? 22.491 -0.885 -30.440 1.00 91.06 155 THR A N 1
ATOM 1173 C CA . THR A 1 155 ? 23.673 -0.139 -30.910 1.00 91.06 155 THR A CA 1
ATOM 1174 C C . THR A 1 155 ? 24.586 -0.991 -31.791 1.00 91.06 155 THR A C 1
ATOM 1176 O O . THR A 1 155 ? 25.093 -0.501 -32.800 1.00 91.06 155 THR A O 1
ATOM 1179 N N . GLN A 1 156 ? 24.763 -2.277 -31.470 1.00 90.25 156 GLN A N 1
ATOM 1180 C CA . GLN A 1 156 ? 25.510 -3.213 -32.317 1.00 90.25 156 GLN A CA 1
ATOM 1181 C C . GLN A 1 156 ? 24.843 -3.412 -33.681 1.00 90.25 156 GLN A C 1
ATOM 1183 O O . GLN A 1 156 ? 25.529 -3.360 -34.704 1.00 90.25 156 GLN A O 1
ATOM 1188 N N . GLN A 1 157 ? 23.520 -3.590 -33.701 1.00 90.88 157 GLN A N 1
ATOM 1189 C CA . GLN A 1 157 ? 22.735 -3.734 -34.925 1.00 90.88 157 GLN A CA 1
ATOM 1190 C C . GLN A 1 157 ? 22.794 -2.464 -35.777 1.00 90.88 157 GLN A C 1
ATOM 1192 O O . GLN A 1 157 ? 23.071 -2.552 -36.971 1.00 90.88 157 GLN A O 1
ATOM 1197 N N . ALA A 1 158 ? 22.623 -1.285 -35.171 1.00 87.44 158 ALA A N 1
ATOM 1198 C CA . ALA A 1 158 ? 22.761 -0.007 -35.866 1.00 87.44 158 ALA A CA 1
ATOM 1199 C C . ALA A 1 158 ? 24.169 0.151 -36.463 1.00 87.44 158 ALA A C 1
ATOM 1201 O O . ALA A 1 158 ? 24.317 0.466 -37.641 1.00 87.44 158 ALA A O 1
ATOM 1202 N N . GLY A 1 159 ? 25.219 -0.158 -35.693 1.00 89.12 159 GLY A N 1
ATOM 1203 C CA . GLY A 1 159 ? 26.597 -0.128 -36.185 1.00 89.12 159 GLY A CA 1
ATOM 1204 C C . GLY A 1 159 ? 26.849 -1.104 -37.340 1.00 89.12 159 GLY A C 1
ATOM 1205 O O . GLY A 1 159 ? 27.554 -0.765 -38.290 1.00 89.12 159 GLY A O 1
ATOM 1206 N N . ALA A 1 160 ? 26.268 -2.306 -37.295 1.00 88.62 160 ALA A N 1
ATOM 1207 C CA . ALA A 1 160 ? 26.351 -3.276 -38.387 1.00 88.62 160 ALA A CA 1
ATOM 1208 C C . ALA A 1 160 ? 25.596 -2.806 -39.643 1.00 88.62 160 ALA A C 1
ATOM 1210 O O . ALA A 1 160 ? 26.121 -2.941 -40.749 1.00 88.62 160 ALA A O 1
ATOM 1211 N N . ALA A 1 161 ? 24.419 -2.196 -39.479 1.00 86.75 161 ALA A N 1
ATOM 1212 C CA . ALA A 1 161 ? 23.638 -1.607 -40.567 1.00 86.75 161 ALA A CA 1
ATOM 1213 C C . ALA A 1 161 ? 24.373 -0.430 -41.235 1.00 86.75 161 ALA A C 1
ATOM 1215 O O . ALA A 1 161 ? 24.415 -0.328 -42.458 1.00 86.75 161 ALA A O 1
ATOM 1216 N N . HIS A 1 162 ? 25.028 0.433 -40.453 1.00 86.75 162 HIS A N 1
ATOM 1217 C CA . HIS A 1 162 ? 25.845 1.515 -41.008 1.00 86.75 162 HIS A CA 1
ATOM 1218 C C . HIS A 1 162 ? 27.072 0.989 -41.763 1.00 86.75 162 HIS A C 1
ATOM 1220 O O . HIS A 1 162 ? 27.378 1.481 -42.846 1.00 86.75 162 HIS A O 1
ATOM 1226 N N . ARG A 1 163 ? 27.762 -0.030 -41.231 1.00 84.31 163 ARG A N 1
ATOM 1227 C CA . ARG A 1 163 ? 28.920 -0.636 -41.911 1.00 84.31 163 ARG A CA 1
ATOM 1228 C C . ARG A 1 163 ? 28.539 -1.367 -43.198 1.00 84.31 163 ARG A C 1
ATOM 1230 O O . ARG A 1 163 ? 29.282 -1.266 -44.166 1.00 84.31 163 ARG A O 1
ATOM 1237 N N . SER A 1 164 ? 27.429 -2.104 -43.211 1.00 80.44 164 SER A N 1
ATOM 1238 C CA . SER A 1 164 ? 26.934 -2.786 -44.421 1.00 80.44 164 SER A CA 1
ATOM 1239 C C . SER A 1 164 ? 26.555 -1.782 -45.505 1.00 80.44 164 SER A C 1
ATOM 1241 O O . SER A 1 164 ? 27.111 -1.863 -46.593 1.00 80.44 164 SER A O 1
ATOM 1243 N N . ARG A 1 165 ? 25.764 -0.751 -45.175 1.00 76.62 165 ARG A N 1
ATOM 1244 C CA . ARG A 1 165 ? 25.467 0.349 -46.111 1.00 76.62 165 ARG A CA 1
ATOM 1245 C C . ARG A 1 165 ? 26.720 1.051 -46.629 1.00 76.62 165 ARG A C 1
ATOM 1247 O O . ARG A 1 165 ? 26.771 1.422 -47.793 1.00 76.62 165 ARG A O 1
ATOM 1254 N N . GLY A 1 166 ? 27.731 1.244 -45.780 1.00 78.88 166 GLY A N 1
ATOM 1255 C CA . GLY A 1 166 ? 29.014 1.814 -46.197 1.00 78.88 166 GLY A CA 1
ATOM 1256 C C . GLY A 1 166 ? 29.733 0.953 -47.239 1.00 78.88 166 GLY A C 1
ATOM 1257 O O . GLY A 1 166 ? 30.238 1.491 -48.219 1.00 78.88 166 GLY A O 1
ATOM 1258 N N . LYS A 1 167 ? 29.729 -0.376 -47.064 1.00 78.56 167 LYS A N 1
ATOM 1259 C CA . LYS A 1 167 ? 30.292 -1.321 -48.042 1.00 78.56 167 LYS A CA 1
ATOM 1260 C C . LYS A 1 167 ? 29.515 -1.315 -49.358 1.00 78.56 167 LYS A C 1
ATOM 1262 O O . LYS A 1 167 ? 30.141 -1.221 -50.403 1.00 78.56 167 LYS A O 1
ATOM 1267 N N . GLU A 1 168 ? 28.183 -1.341 -49.301 1.00 80.06 168 GLU A N 1
ATOM 1268 C CA . GLU A 1 168 ? 27.323 -1.232 -50.491 1.00 80.06 168 GLU A CA 1
ATOM 1269 C C . GLU A 1 168 ? 27.616 0.065 -51.262 1.00 80.06 168 GLU A C 1
ATOM 1271 O O . GLU A 1 168 ? 27.784 0.052 -52.478 1.00 80.06 168 GLU A O 1
ATOM 1276 N N . PHE A 1 169 ? 27.760 1.191 -50.554 1.00 74.31 169 PHE A N 1
ATOM 1277 C CA . PHE A 1 169 ? 28.140 2.467 -51.165 1.00 74.31 169 P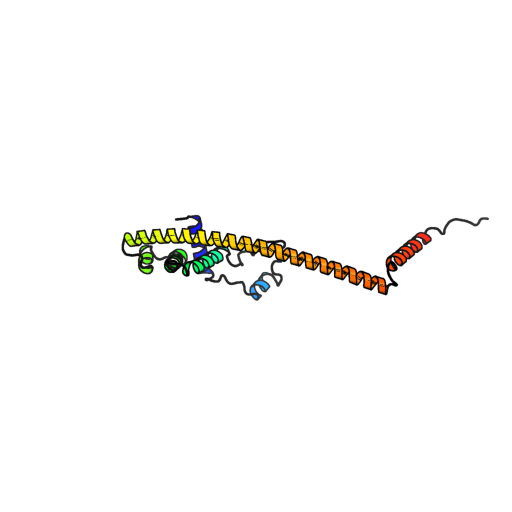HE A CA 1
ATOM 1278 C C . PHE A 1 169 ? 29.532 2.434 -51.813 1.00 74.31 169 PHE A C 1
ATOM 1280 O O . PHE A 1 169 ? 29.712 3.008 -52.885 1.00 74.31 169 PHE A O 1
ATOM 1287 N N . GLU A 1 170 ? 30.522 1.795 -51.184 1.00 76.38 170 GLU A N 1
ATOM 1288 C CA . GLU A 1 170 ? 31.861 1.635 -51.767 1.00 76.38 170 GLU A CA 1
ATOM 1289 C C . GLU A 1 170 ? 31.843 0.745 -53.013 1.00 76.38 170 GLU A C 1
ATOM 1291 O O . GLU A 1 170 ? 32.486 1.082 -54.006 1.00 76.38 170 GLU A O 1
ATOM 1296 N N . GLU A 1 171 ? 31.091 -0.355 -52.992 1.00 77.81 171 GLU A N 1
ATOM 1297 C CA . GLU A 1 171 ? 30.928 -1.253 -54.140 1.00 77.81 171 GLU A CA 1
ATOM 1298 C C . GLU A 1 171 ? 30.301 -0.523 -55.334 1.00 77.81 171 GLU A C 1
ATOM 1300 O O . GLU A 1 171 ? 30.844 -0.582 -56.438 1.00 77.81 171 G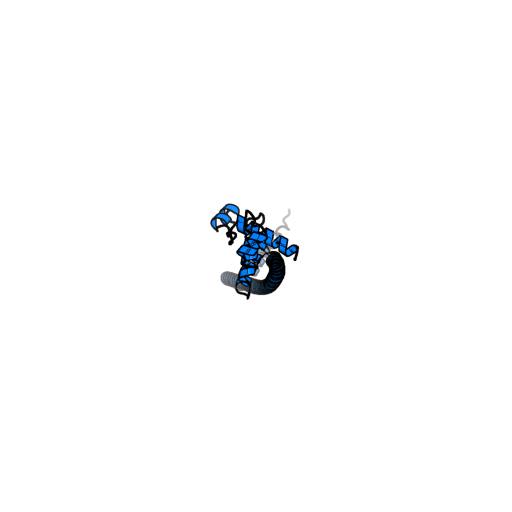LU A O 1
ATOM 1305 N N . VAL A 1 172 ? 29.245 0.266 -55.105 1.00 77.81 172 VAL A N 1
ATOM 1306 C CA . VAL A 1 172 ? 28.606 1.090 -56.147 1.00 77.81 172 VAL A CA 1
ATOM 1307 C C . VAL A 1 172 ? 29.554 2.161 -56.710 1.00 77.81 172 VAL A C 1
ATOM 1309 O O . VAL A 1 172 ? 29.457 2.506 -57.885 1.00 77.81 172 VAL A O 1
ATOM 1312 N N . GLN A 1 173 ? 30.497 2.680 -55.914 1.00 74.38 173 GLN A N 1
ATOM 1313 C CA . GLN A 1 173 ? 31.462 3.696 -56.361 1.00 74.38 173 GLN A CA 1
ATOM 1314 C C . GLN A 1 173 ? 32.757 3.136 -56.975 1.00 74.38 173 GLN A C 1
ATOM 1316 O O . GLN A 1 173 ? 33.676 3.907 -57.251 1.00 74.38 173 GLN A O 1
ATOM 1321 N N . GLY A 1 174 ? 32.835 1.827 -57.233 1.00 72.69 174 GLY A N 1
ATOM 1322 C CA . GLY A 1 174 ? 33.981 1.202 -57.907 1.00 72.69 174 GLY A CA 1
ATOM 1323 C C . GLY A 1 174 ? 34.921 0.421 -56.986 1.00 72.69 174 GLY A C 1
ATOM 1324 O O . GLY A 1 174 ? 36.057 0.144 -57.366 1.00 72.69 174 GLY A O 1
ATOM 1325 N N . GLY A 1 175 ? 34.464 0.056 -55.787 1.00 72.31 175 GLY A N 1
ATOM 1326 C CA . GLY A 1 175 ? 35.162 -0.832 -54.860 1.00 72.31 175 GLY A CA 1
ATOM 1327 C C . GLY A 1 175 ? 35.876 -0.121 -53.707 1.00 72.31 175 GLY A C 1
ATOM 1328 O O . GLY A 1 175 ? 35.860 1.105 -53.561 1.00 72.31 175 GLY A O 1
ATOM 1329 N N . LYS A 1 176 ? 36.515 -0.923 -52.845 1.00 70.75 176 LYS A N 1
ATOM 1330 C CA . LYS A 1 176 ? 37.196 -0.445 -51.630 1.00 70.75 176 LYS A CA 1
ATOM 1331 C C . LYS A 1 176 ? 38.176 0.686 -51.939 1.00 70.75 176 LYS A C 1
ATOM 1333 O O . LYS A 1 176 ? 39.101 0.528 -52.730 1.00 70.75 176 LYS A O 1
ATOM 1338 N N . GLY A 1 177 ? 38.006 1.814 -51.251 1.00 66.06 177 GLY A N 1
ATOM 1339 C CA . GLY A 1 177 ? 38.898 2.968 -51.369 1.00 66.06 177 GLY A CA 1
ATOM 1340 C C . GLY A 1 177 ? 38.619 3.890 -52.560 1.00 66.06 177 GLY A C 1
ATOM 1341 O O . GLY A 1 177 ? 39.279 4.923 -52.663 1.00 66.06 177 GLY A O 1
ATOM 1342 N N . ALA A 1 178 ? 37.624 3.603 -53.409 1.00 67.62 178 ALA A N 1
ATOM 1343 C CA . ALA A 1 178 ? 37.291 4.452 -54.557 1.00 67.62 178 ALA A CA 1
ATOM 1344 C C . ALA A 1 178 ? 36.877 5.876 -54.139 1.00 67.62 178 ALA A C 1
ATOM 1346 O O . ALA A 1 178 ? 37.344 6.857 -54.720 1.00 67.62 178 ALA A O 1
ATOM 1347 N N . ILE A 1 179 ? 36.105 6.012 -53.053 1.00 66.50 179 ILE A N 1
ATOM 1348 C CA . ILE A 1 179 ? 35.707 7.314 -52.485 1.00 66.50 179 ILE A CA 1
ATOM 1349 C C . ILE A 1 179 ? 36.926 8.085 -51.959 1.00 66.50 179 ILE A C 1
ATOM 1351 O O . ILE A 1 179 ? 37.069 9.285 -52.209 1.00 66.50 179 ILE A O 1
ATOM 1355 N N . ALA A 1 180 ? 37.825 7.404 -51.242 1.00 69.75 180 ALA A N 1
ATOM 1356 C CA . ALA A 1 180 ? 39.045 8.005 -50.709 1.00 69.75 180 ALA A CA 1
ATOM 1357 C C . ALA A 1 180 ? 39.985 8.448 -51.841 1.00 69.75 180 ALA A C 1
ATOM 1359 O O . ALA A 1 180 ? 40.483 9.573 -51.819 1.00 69.75 180 ALA A O 1
ATOM 1360 N N . ALA A 1 181 ? 40.144 7.616 -52.873 1.00 66.38 181 ALA A N 1
ATOM 1361 C CA . ALA A 1 181 ? 40.918 7.929 -54.067 1.00 66.38 181 ALA A CA 1
ATOM 1362 C C . ALA A 1 181 ? 40.311 9.101 -54.856 1.00 66.38 181 ALA A C 1
ATOM 1364 O O . ALA A 1 181 ? 41.042 9.988 -55.293 1.00 66.38 181 ALA A O 1
ATOM 1365 N N . HIS A 1 182 ? 38.984 9.158 -55.003 1.00 68.88 182 HIS A N 1
ATOM 1366 C CA . HIS A 1 182 ? 38.295 10.269 -55.660 1.00 68.88 182 HIS A CA 1
ATOM 1367 C C . HIS A 1 182 ? 38.452 11.580 -54.873 1.00 68.88 182 HIS A C 1
ATOM 1369 O O . HIS A 1 182 ? 38.774 12.624 -55.443 1.00 68.88 182 HIS A O 1
ATOM 1375 N N . LYS A 1 183 ? 38.297 11.539 -53.543 1.00 75.50 183 LYS A N 1
ATOM 1376 C CA . LYS A 1 183 ? 38.485 12.713 -52.678 1.00 75.50 183 LYS A CA 1
ATOM 1377 C C . LYS A 1 183 ? 39.940 13.194 -52.692 1.00 75.50 183 LYS A C 1
ATOM 1379 O O . LYS A 1 183 ? 40.161 14.396 -52.810 1.00 75.50 183 LYS A O 1
ATOM 1384 N N . ALA A 1 184 ? 40.911 12.279 -52.652 1.00 72.75 184 ALA A N 1
ATOM 1385 C CA . ALA A 1 184 ? 42.336 12.592 -52.769 1.00 72.75 184 ALA A CA 1
ATOM 1386 C C . ALA A 1 184 ? 42.669 13.236 -54.125 1.00 72.75 184 ALA A C 1
ATOM 1388 O O . ALA A 1 184 ? 43.319 14.280 -54.156 1.00 72.75 184 ALA A O 1
ATOM 1389 N N . ARG A 1 185 ? 42.139 12.699 -55.236 1.00 71.44 185 ARG A N 1
ATOM 1390 C CA . ARG A 1 185 ? 42.272 13.319 -56.568 1.00 71.44 185 ARG A CA 1
ATOM 1391 C C . ARG A 1 185 ? 41.662 14.718 -56.612 1.00 71.44 185 ARG A C 1
ATOM 1393 O O . ARG A 1 185 ? 42.273 15.626 -57.163 1.00 71.44 185 ARG A O 1
ATOM 1400 N N . ARG A 1 186 ? 40.494 14.926 -55.996 1.00 77.50 186 ARG A N 1
ATOM 1401 C CA . ARG A 1 186 ? 39.837 16.243 -55.958 1.00 77.50 186 ARG A CA 1
ATOM 1402 C C . ARG A 1 186 ? 40.621 17.271 -55.136 1.00 77.50 186 ARG A C 1
ATOM 1404 O O . ARG A 1 186 ? 40.631 18.447 -55.488 1.00 77.50 186 ARG A O 1
ATOM 1411 N N . VAL A 1 187 ? 41.272 16.842 -54.054 1.00 75.06 187 VAL A N 1
ATOM 1412 C CA . VAL A 1 187 ? 42.160 17.695 -53.247 1.00 75.06 187 VAL A CA 1
ATOM 1413 C C . VAL A 1 187 ? 43.443 18.021 -54.016 1.00 75.06 187 VAL A C 1
ATOM 1415 O O . VAL A 1 187 ? 43.809 19.190 -54.088 1.00 75.06 187 VAL A O 1
ATOM 1418 N N . ALA A 1 188 ? 44.065 17.038 -54.675 1.00 70.06 188 ALA A N 1
ATOM 1419 C CA . ALA A 1 188 ? 45.242 17.254 -55.520 1.00 70.06 188 ALA A CA 1
ATOM 1420 C C . ALA A 1 188 ? 44.951 18.197 -56.705 1.00 70.06 188 ALA A C 1
ATOM 1422 O O . ALA A 1 188 ? 45.731 19.106 -56.978 1.00 70.06 188 ALA A O 1
ATOM 1423 N N . ALA A 1 189 ? 43.788 18.058 -57.352 1.00 68.19 189 ALA A N 1
ATOM 1424 C CA . ALA A 1 189 ? 43.354 18.944 -58.434 1.00 68.19 189 ALA A CA 1
ATOM 1425 C C . ALA A 1 189 ? 43.102 20.390 -57.966 1.00 68.19 189 ALA A C 1
ATOM 1427 O O . ALA A 1 189 ? 43.331 21.328 -58.725 1.00 68.19 189 ALA A O 1
ATOM 1428 N N . ARG A 1 190 ? 42.667 20.590 -56.712 1.00 63.56 190 ARG A N 1
ATOM 1429 C CA . ARG A 1 190 ? 42.518 21.929 -56.115 1.00 63.56 190 ARG A CA 1
ATOM 1430 C C . ARG A 1 190 ? 43.850 22.530 -55.655 1.00 63.56 190 ARG A C 1
ATOM 1432 O O . ARG A 1 190 ? 44.019 23.735 -55.777 1.00 63.56 190 ARG A O 1
ATOM 1439 N N . GLY A 1 191 ? 44.794 21.714 -55.180 1.00 56.50 191 GLY A N 1
ATOM 1440 C CA . GLY A 1 191 ? 46.148 22.162 -54.827 1.00 56.50 191 GLY A CA 1
ATOM 1441 C C . GLY A 1 191 ? 47.013 22.516 -56.044 1.00 56.50 191 GLY A C 1
ATOM 1442 O O . GLY A 1 191 ? 47.800 23.453 -55.986 1.00 56.50 191 GLY A O 1
ATOM 1443 N N . GLY A 1 192 ? 46.820 21.831 -57.177 1.00 50.03 192 GLY A N 1
ATOM 1444 C CA . GLY A 1 192 ? 47.541 22.102 -58.428 1.00 50.03 192 GLY A CA 1
ATOM 1445 C C . GLY A 1 192 ? 47.111 23.377 -59.169 1.00 50.03 192 GLY A C 1
ATOM 1446 O O . GLY A 1 192 ? 47.795 23.797 -60.100 1.00 50.03 192 GLY A O 1
ATOM 1447 N N . ALA A 1 193 ? 46.006 24.012 -58.767 1.00 49.84 193 ALA A N 1
ATOM 1448 C CA . ALA A 1 193 ? 45.543 25.268 -59.359 1.00 49.84 193 ALA A CA 1
ATOM 1449 C C . ALA A 1 193 ? 46.276 26.510 -58.809 1.00 49.84 193 ALA A C 1
ATOM 1451 O O . ALA A 1 193 ? 46.167 27.579 -59.397 1.00 49.84 193 ALA A O 1
ATOM 1452 N N . ALA A 1 194 ? 47.040 26.379 -57.717 1.00 49.00 194 ALA A N 1
ATOM 1453 C CA . ALA A 1 194 ? 47.715 27.503 -57.063 1.00 49.00 194 ALA A CA 1
ATOM 1454 C C . ALA A 1 194 ? 49.141 27.788 -57.578 1.00 49.00 194 ALA A C 1
ATOM 1456 O O . ALA A 1 194 ? 49.774 28.710 -57.082 1.00 49.00 194 ALA A O 1
ATOM 1457 N N . ASN A 1 195 ? 49.658 27.027 -58.555 1.00 46.72 195 ASN A N 1
ATOM 1458 C CA . ASN A 1 195 ? 51.075 27.095 -58.949 1.00 46.72 195 ASN A CA 1
ATOM 1459 C C . ASN A 1 195 ? 51.329 27.417 -60.435 1.00 46.72 195 ASN A C 1
ATOM 1461 O O . ASN A 1 195 ? 52.365 27.047 -60.980 1.00 46.72 195 ASN A O 1
ATOM 1465 N N . ARG A 1 196 ? 50.402 28.107 -61.116 1.00 47.78 196 ARG A N 1
ATOM 1466 C CA . ARG A 1 196 ? 50.639 28.654 -62.467 1.00 47.78 196 ARG A CA 1
ATOM 1467 C C . ARG A 1 196 ? 50.612 30.182 -62.465 1.00 47.78 196 ARG A C 1
ATOM 1469 O O . ARG A 1 196 ? 49.687 30.774 -63.006 1.00 47.78 196 ARG A O 1
ATOM 1476 N N . SER A 1 197 ? 51.625 30.811 -61.876 1.00 48.78 197 SER A N 1
ATOM 1477 C CA . SER A 1 197 ? 51.997 32.194 -62.212 1.00 48.78 197 SER A CA 1
ATOM 1478 C C . SER A 1 197 ? 53.414 32.521 -61.723 1.00 48.78 197 SER A C 1
ATOM 1480 O O . SER A 1 197 ? 53.587 33.191 -60.708 1.00 48.78 197 SER A O 1
ATOM 1482 N N . SER A 1 198 ? 54.440 32.055 -62.436 1.00 47.78 198 SER A N 1
ATOM 1483 C CA . SER A 1 198 ? 55.761 32.696 -62.393 1.00 47.78 198 SER A CA 1
ATOM 1484 C C . SER A 1 198 ? 56.558 32.416 -63.670 1.00 47.78 198 SER A C 1
ATOM 1486 O O . SER A 1 198 ? 56.843 31.254 -63.960 1.00 47.78 198 SER A O 1
ATOM 1488 N N . GLY A 1 199 ? 56.929 33.501 -64.356 1.00 41.44 199 GLY A N 1
ATOM 1489 C CA . GLY A 1 199 ? 57.882 33.590 -65.472 1.00 41.44 199 GLY A CA 1
ATOM 1490 C C . GLY A 1 199 ? 57.231 33.462 -66.852 1.00 41.44 199 GLY A C 1
ATOM 1491 O O . GLY A 1 199 ? 56.407 32.582 -67.068 1.00 41.44 199 GLY A O 1
ATOM 1492 N N . ASP A 1 200 ? 57.522 34.267 -67.865 1.00 43.78 200 ASP A N 1
ATOM 1493 C CA . ASP A 1 200 ? 58.381 35.442 -68.067 1.00 43.78 200 ASP A CA 1
ATOM 1494 C C . ASP A 1 200 ? 58.038 35.937 -69.485 1.00 43.78 200 ASP A C 1
ATOM 1496 O O . ASP A 1 200 ? 57.735 35.099 -70.337 1.00 43.78 200 ASP A O 1
ATOM 1500 N N . SER A 1 201 ? 58.113 37.242 -69.773 1.00 41.00 201 SER A N 1
ATOM 1501 C CA . SER A 1 201 ? 58.588 37.762 -71.074 1.00 41.00 201 SER A CA 1
ATOM 1502 C C . SER A 1 201 ? 58.766 39.284 -71.042 1.00 41.00 201 SER A C 1
ATOM 1504 O O . SER A 1 201 ? 57.830 40.037 -70.785 1.00 41.00 201 SER A O 1
ATOM 1506 N N . VAL A 1 202 ? 60.011 39.665 -71.321 1.00 40.56 202 VAL A N 1
ATOM 1507 C CA . VAL A 1 202 ? 60.619 40.995 -71.503 1.00 40.56 202 VAL A CA 1
ATOM 1508 C C . VAL A 1 202 ? 60.124 41.621 -72.833 1.00 40.56 202 VAL A C 1
ATOM 1510 O O . VAL A 1 202 ? 59.554 40.895 -73.656 1.00 40.56 202 VAL A O 1
ATOM 1513 N N . PRO A 1 203 ? 60.265 42.942 -73.058 1.00 49.44 203 PRO A N 1
ATOM 1514 C CA . PRO A 1 203 ? 61.483 43.478 -73.694 1.00 49.44 203 PRO A CA 1
ATOM 1515 C C . PRO A 1 203 ? 62.144 44.642 -72.938 1.00 49.44 203 PRO A C 1
ATOM 1517 O O . PRO A 1 203 ? 61.416 45.461 -72.334 1.00 49.44 203 PRO A O 1
#

Foldseek 3Di:
DDPVLVVLLLVLLVCCQVCNLPNDLQPPVSQCVVVVPDRDDDDDPDPDDDDPPNDTPPSSNLLSVLLVVQCPDVVSVLLSLLSNQQRNDPVHDDLQVNLVVSVQDDDPSSSVSSVVSVVVSSVSSVVSSVVVVVVVVVVSVVVVVVVVVVVVVVVVVVVVVVVVVVQVVQVVQPHDCSVVVVVVVVVVVVVVVVPPDDDDDDD

Radius of gyration: 34.7 Å; chains: 1; bounding box: 81×59×101 Å

pLDDT: mean 76.77, std 19.17, range [34.62, 98.31]

Organism: NCBI:txid1070528

Secondary structure (DSSP, 8-state):
--HHHHHHHHHHHHHHHHH-SS-PPPPHHHHHHHTTT------SS-----TTS-S--HHHHHHHHHHHHHHTSTTHHHHHHHHIIIII-SSPPPHHHHHHHTT--SHHHHHHHHHHHHHHHHHHHHHHHHHHHHHHHHHHHHHHHHHHHHHHHHHHHHHHHHHHHHHHHHHHTTSTTHHHHHHHHHHHHHHGGG---------

Sequence (203 aa):
MIETIEMLLRHWGEQVAQNGPGGGLPSAMGTIVEFAGCAPRGGVYGAKILLAGAGPDYAAAEVTQVLHAMAEQTGGAVLVRLAGMRYRNEPRLTIAEQVDVLELGRGDAGRRAYYRQVDLLHVRLQDGLVGRQQKLATMRKEARRDGERVRKKATQQAGAAHRSRGKEFEEVQGGKGAIAAHKARRVAARGGAANRSSGDSVP